Protein AF-A0A392MDD4-F1 (afdb_monomer_lite)

Structure (mmCIF, N/CA/C/O backbone):
data_AF-A0A392MDD4-F1
#
_entry.id   AF-A0A392MDD4-F1
#
loop_
_atom_site.group_PDB
_atom_site.id
_atom_site.type_symbol
_atom_site.label_atom_id
_atom_site.label_alt_id
_atom_site.label_comp_id
_atom_site.label_asym_id
_atom_site.label_entity_id
_atom_site.label_seq_id
_atom_site.pdbx_PDB_ins_code
_atom_site.Cartn_x
_atom_site.Cartn_y
_atom_site.Cartn_z
_atom_site.occupancy
_atom_site.B_iso_or_equiv
_atom_site.auth_seq_id
_atom_site.auth_comp_id
_atom_site.auth_asym_id
_atom_site.auth_atom_id
_atom_site.pdbx_PDB_model_num
ATOM 1 N N . MET A 1 1 ? 64.258 -9.233 -9.705 1.00 55.69 1 MET A N 1
ATOM 2 C CA . MET A 1 1 ? 63.321 -9.471 -10.834 1.00 55.69 1 MET A CA 1
ATOM 3 C C . MET A 1 1 ? 61.892 -8.980 -10.558 1.00 55.69 1 MET A C 1
ATOM 5 O O . MET A 1 1 ? 61.271 -8.483 -11.486 1.00 55.69 1 MET A O 1
ATOM 9 N N . ALA A 1 2 ? 61.371 -9.038 -9.322 1.00 56.56 2 ALA A N 1
ATOM 10 C CA . ALA A 1 2 ? 59.994 -8.615 -9.005 1.00 56.56 2 ALA A CA 1
ATOM 11 C C . ALA A 1 2 ? 59.744 -7.086 -9.025 1.00 56.56 2 ALA A C 1
ATOM 13 O O . ALA A 1 2 ? 58.654 -6.642 -9.370 1.00 56.56 2 ALA A O 1
ATOM 14 N N . THR A 1 3 ? 60.754 -6.264 -8.734 1.00 57.75 3 THR A N 1
ATOM 15 C CA . THR A 1 3 ? 60.613 -4.795 -8.688 1.00 57.75 3 THR A CA 1
ATOM 16 C C . THR A 1 3 ? 60.616 -4.128 -10.066 1.00 57.75 3 THR A C 1
ATOM 18 O O . THR A 1 3 ? 60.031 -3.061 -10.229 1.00 57.75 3 THR A O 1
ATOM 21 N N . LYS A 1 4 ? 61.211 -4.769 -11.083 1.00 65.44 4 LYS A N 1
ATOM 22 C CA . LYS A 1 4 ? 61.171 -4.283 -12.474 1.00 65.44 4 LYS A CA 1
ATOM 23 C C . LYS A 1 4 ? 59.774 -4.428 -13.089 1.00 65.44 4 LYS A C 1
ATOM 25 O O . LYS A 1 4 ? 59.277 -3.465 -13.656 1.00 65.44 4 LYS A O 1
ATOM 30 N N . LYS A 1 5 ? 59.103 -5.568 -12.869 1.00 68.06 5 LYS A N 1
ATOM 31 C CA . LYS A 1 5 ? 57.727 -5.802 -13.352 1.00 68.06 5 LYS A CA 1
ATOM 32 C C . LYS A 1 5 ? 56.702 -4.846 -12.736 1.00 68.06 5 LYS A C 1
ATOM 34 O O . LYS A 1 5 ? 55.799 -4.392 -13.427 1.00 68.06 5 LYS A O 1
ATOM 39 N N . LEU A 1 6 ? 56.844 -4.514 -11.450 1.00 64.94 6 LEU A N 1
ATOM 40 C CA . LEU A 1 6 ? 55.945 -3.558 -10.795 1.00 64.94 6 LEU A CA 1
ATOM 41 C C . LEU A 1 6 ? 56.151 -2.130 -11.326 1.00 64.94 6 LEU A C 1
ATOM 43 O O . LEU A 1 6 ? 55.181 -1.400 -11.509 1.00 64.94 6 LEU A O 1
ATOM 47 N N . LYS A 1 7 ? 57.400 -1.751 -11.624 1.00 76.19 7 LYS A N 1
ATOM 48 C CA . LYS A 1 7 ? 57.717 -0.448 -12.217 1.00 76.19 7 LYS A CA 1
ATOM 49 C C . LYS A 1 7 ? 57.162 -0.316 -13.643 1.00 76.19 7 LYS A C 1
ATOM 51 O O . LYS A 1 7 ? 56.557 0.705 -13.945 1.00 76.19 7 LYS A O 1
ATOM 56 N N . GLU A 1 8 ? 57.272 -1.360 -14.467 1.00 72.00 8 GLU A N 1
ATOM 57 C CA . GLU A 1 8 ? 56.657 -1.393 -15.807 1.00 72.00 8 GLU A CA 1
ATOM 58 C C . GLU A 1 8 ? 55.125 -1.316 -15.753 1.00 72.00 8 GLU A C 1
ATOM 60 O O . GLU A 1 8 ? 54.524 -0.565 -16.517 1.00 72.00 8 GLU A O 1
ATOM 65 N N . LEU A 1 9 ? 54.476 -2.019 -14.815 1.00 67.44 9 LEU A N 1
ATOM 66 C CA . LEU A 1 9 ? 53.016 -1.959 -14.656 1.00 67.44 9 LEU A CA 1
ATOM 67 C C . LEU A 1 9 ? 52.517 -0.577 -14.208 1.00 67.44 9 LEU A C 1
ATOM 69 O O . LEU A 1 9 ? 51.432 -0.150 -14.607 1.00 67.44 9 LEU A O 1
ATOM 73 N N . LEU A 1 10 ? 53.299 0.131 -13.390 1.00 68.19 10 LEU A N 1
ATOM 74 C CA . LEU A 1 10 ? 52.958 1.481 -12.939 1.00 68.19 10 LEU A CA 1
ATOM 75 C C . LEU A 1 10 ? 53.227 2.545 -14.014 1.00 68.19 10 LEU A C 1
ATOM 77 O O . LEU A 1 10 ? 52.451 3.495 -14.119 1.00 68.19 10 LEU A O 1
ATOM 81 N N . GLU A 1 11 ? 54.260 2.383 -14.847 1.00 69.50 11 GLU A N 1
ATOM 82 C CA . GLU A 1 11 ? 54.502 3.275 -15.991 1.00 69.50 11 GLU A CA 1
ATOM 83 C C . GLU A 1 11 ? 53.495 3.052 -17.132 1.00 69.50 11 GLU A C 1
ATOM 85 O O . GLU A 1 11 ? 52.979 4.032 -17.672 1.00 69.50 11 GLU A O 1
ATOM 90 N N . ALA A 1 12 ? 53.096 1.804 -17.412 1.00 59.25 12 ALA A N 1
ATOM 91 C CA . ALA A 1 12 ? 52.055 1.484 -18.397 1.00 59.25 12 ALA A CA 1
ATOM 92 C C . ALA A 1 12 ? 50.673 2.068 -18.032 1.00 59.25 12 ALA A C 1
ATOM 94 O O . ALA A 1 12 ? 49.893 2.438 -18.909 1.00 59.25 12 ALA A O 1
ATOM 95 N N . ARG A 1 13 ? 50.368 2.223 -16.734 1.00 58.59 13 ARG A N 1
ATOM 96 C CA . ARG A 1 13 ? 49.152 2.925 -16.275 1.00 58.59 13 ARG A CA 1
ATOM 97 C C . ARG A 1 13 ? 49.234 4.446 -16.410 1.00 58.59 13 ARG A C 1
ATOM 99 O O . ARG A 1 13 ? 48.195 5.089 -16.530 1.00 58.59 13 ARG A O 1
ATOM 106 N N . LYS A 1 14 ? 50.434 5.034 -16.384 1.00 56.59 14 LYS A N 1
ATOM 107 C CA . LYS A 1 14 ? 50.622 6.486 -16.533 1.00 56.59 14 LYS A CA 1
ATOM 108 C C . LYS A 1 14 ? 50.521 6.944 -17.989 1.00 56.59 14 LYS A C 1
ATOM 110 O O . LYS A 1 14 ? 50.003 8.032 -18.222 1.00 56.59 14 LYS A O 1
ATOM 115 N N . SER A 1 15 ? 50.957 6.1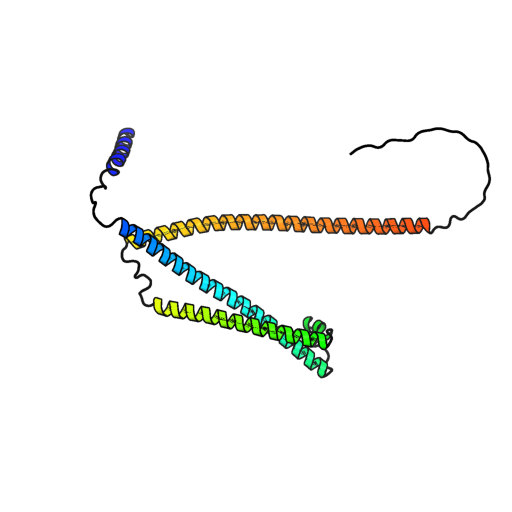29 -18.951 1.00 49.59 15 SER A N 1
ATOM 116 C CA . SER A 1 15 ? 50.802 6.423 -20.385 1.00 49.59 15 SER A CA 1
ATOM 117 C C . SER A 1 15 ? 49.379 6.168 -20.899 1.00 49.59 15 SER A C 1
ATOM 119 O O . SER A 1 15 ? 48.887 6.930 -21.724 1.00 49.59 15 SER A O 1
ATOM 121 N N . SER A 1 16 ? 48.660 5.183 -20.346 1.00 47.41 16 SER A N 1
ATOM 122 C CA . SER A 1 16 ? 47.278 4.875 -20.757 1.00 47.41 16 SER A CA 1
ATOM 123 C C . SER A 1 16 ? 46.260 5.988 -20.461 1.00 47.41 16 SER A C 1
ATOM 125 O O . SER A 1 16 ? 45.175 5.975 -21.036 1.00 47.41 16 SER A O 1
ATOM 127 N N . ASN A 1 17 ? 46.579 6.943 -19.582 1.00 41.94 17 ASN A N 1
ATOM 128 C CA . ASN A 1 17 ? 45.653 8.004 -19.175 1.00 41.94 17 ASN A CA 1
ATOM 129 C C . ASN A 1 17 ? 45.749 9.285 -20.019 1.00 41.94 17 ASN A C 1
ATOM 131 O O . ASN A 1 17 ? 45.015 10.232 -19.736 1.00 41.94 17 ASN A O 1
ATOM 135 N N . ARG A 1 18 ? 46.635 9.355 -21.025 1.00 48.84 18 ARG A N 1
ATOM 136 C CA . ARG A 1 18 ? 46.881 10.609 -21.761 1.00 48.84 18 ARG A CA 1
ATOM 137 C C . ARG A 1 18 ? 46.656 10.564 -23.278 1.00 48.84 18 ARG A C 1
ATOM 139 O O . ARG A 1 18 ? 46.764 11.612 -23.899 1.00 48.84 18 ARG A O 1
ATOM 146 N N . ASP A 1 19 ? 46.212 9.439 -23.843 1.00 37.72 19 ASP A N 1
ATOM 147 C CA . ASP A 1 19 ? 46.029 9.300 -25.303 1.00 37.72 19 ASP A CA 1
ATOM 148 C C . ASP A 1 19 ? 44.590 8.970 -25.749 1.00 37.72 19 ASP A C 1
ATOM 150 O O . ASP A 1 19 ? 44.370 8.376 -26.800 1.00 37.72 19 ASP A O 1
ATOM 154 N N . THR A 1 20 ? 43.564 9.387 -25.000 1.00 39.69 20 THR A N 1
ATOM 155 C CA . THR A 1 20 ? 42.157 9.307 -25.471 1.00 39.69 20 THR A CA 1
ATOM 156 C C . THR A 1 20 ? 41.463 10.668 -25.523 1.00 39.69 20 THR A C 1
ATOM 158 O O . THR A 1 20 ? 40.256 10.778 -25.333 1.00 39.69 20 THR A O 1
ATOM 161 N N . SER A 1 21 ? 42.233 11.725 -25.796 1.00 42.22 21 SER A N 1
ATOM 162 C CA . SER A 1 21 ? 41.734 13.097 -25.936 1.00 42.22 21 SER A CA 1
ATOM 163 C C . SER A 1 21 ? 42.138 13.723 -27.274 1.00 42.22 21 SER A C 1
ATOM 165 O O . SER A 1 21 ? 42.667 14.827 -27.303 1.00 42.22 21 SER A O 1
ATOM 167 N N . VAL A 1 22 ? 41.873 13.045 -28.395 1.00 43.03 22 VAL A N 1
ATOM 168 C CA . VAL A 1 22 ? 41.750 13.702 -29.711 1.00 43.03 22 VAL A CA 1
ATOM 169 C C . VAL A 1 22 ? 40.669 12.996 -30.531 1.00 43.03 22 VAL A C 1
ATOM 171 O O . VAL A 1 22 ? 40.951 12.188 -31.406 1.00 43.03 22 VAL A O 1
ATOM 174 N N . THR A 1 23 ? 39.403 13.308 -30.255 1.00 33.12 23 THR A N 1
ATOM 175 C CA . THR A 1 23 ? 38.378 13.436 -31.307 1.00 33.12 23 THR A CA 1
ATOM 176 C C . THR A 1 23 ? 37.300 14.391 -30.802 1.00 33.12 23 THR A C 1
ATOM 178 O O . THR A 1 23 ? 36.235 14.006 -30.326 1.00 33.12 23 THR A O 1
ATOM 181 N N . MET A 1 24 ? 37.623 15.680 -30.831 1.00 40.72 24 MET A N 1
ATOM 182 C CA . MET A 1 24 ? 36.656 16.744 -30.616 1.00 40.72 24 MET A CA 1
ATOM 183 C C . MET A 1 24 ? 36.029 17.056 -31.975 1.00 40.72 24 MET A C 1
ATOM 185 O O . MET A 1 24 ? 36.711 17.562 -32.860 1.00 40.72 24 MET A O 1
ATOM 189 N N . ASN A 1 25 ? 34.766 16.662 -32.160 1.00 37.81 25 ASN A N 1
ATOM 190 C CA . ASN A 1 25 ? 33.710 17.557 -32.640 1.00 37.81 25 ASN A CA 1
ATOM 191 C C . ASN A 1 25 ? 32.353 16.837 -32.707 1.00 37.81 25 ASN A C 1
ATOM 193 O O . ASN A 1 25 ? 32.142 15.937 -33.512 1.00 37.81 25 ASN A O 1
ATOM 197 N N . GLY A 1 26 ? 31.420 17.295 -31.862 1.00 38.25 26 GLY A N 1
ATOM 198 C CA . GLY A 1 26 ? 29.991 17.265 -32.180 1.00 38.25 26 GLY A CA 1
ATOM 199 C C . GLY A 1 26 ? 29.109 16.158 -31.594 1.00 38.25 26 GLY A C 1
ATOM 200 O O . GLY A 1 26 ? 28.142 15.809 -32.252 1.00 38.25 26 GLY A O 1
ATOM 201 N N . SER A 1 27 ? 29.356 15.582 -30.404 1.00 42.72 27 SER A N 1
ATOM 202 C CA . SER A 1 27 ? 28.348 14.654 -29.824 1.00 42.72 27 SER A CA 1
ATOM 203 C C . SER A 1 27 ? 28.336 14.461 -28.294 1.00 42.72 27 SER A C 1
ATOM 205 O O . SER A 1 27 ? 27.629 13.582 -27.799 1.00 42.72 27 SER A O 1
ATOM 207 N N . GLY A 1 28 ? 29.076 15.255 -27.511 1.00 47.34 28 GLY A N 1
ATOM 208 C CA . GLY A 1 28 ? 29.129 15.094 -26.045 1.00 47.34 28 GLY A CA 1
ATOM 209 C C . GLY A 1 28 ? 27.832 15.496 -25.330 1.00 47.34 28 GLY A C 1
ATOM 210 O O . GLY A 1 28 ? 27.291 14.728 -24.537 1.00 47.34 28 GLY A O 1
ATOM 211 N N . ALA A 1 29 ? 27.279 16.662 -25.678 1.00 50.97 29 ALA A N 1
ATOM 212 C CA . ALA A 1 29 ? 26.042 17.172 -25.079 1.00 50.97 29 ALA A CA 1
ATOM 213 C C . ALA A 1 29 ? 24.819 16.296 -25.411 1.00 50.97 29 ALA A C 1
ATOM 215 O O . ALA A 1 29 ? 23.959 16.072 -24.561 1.00 50.97 29 ALA A O 1
ATOM 216 N N . ASN A 1 30 ? 24.776 15.738 -26.627 1.00 56.22 30 ASN A N 1
ATOM 217 C CA . ASN A 1 30 ? 23.656 14.911 -27.077 1.00 56.22 30 ASN A CA 1
ATOM 218 C C . ASN A 1 30 ? 23.647 13.525 -26.409 1.00 56.22 30 ASN A C 1
ATOM 220 O O . ASN A 1 30 ? 22.583 12.992 -26.110 1.00 56.22 30 ASN A O 1
ATOM 224 N N . LYS A 1 31 ? 24.825 12.959 -26.106 1.00 61.59 31 LYS A N 1
ATOM 225 C CA . LYS A 1 31 ? 24.949 11.636 -25.475 1.00 61.59 31 LYS A CA 1
ATOM 226 C C . LYS A 1 31 ? 24.529 11.653 -23.999 1.00 61.59 31 LYS A C 1
ATOM 228 O O . LYS A 1 31 ? 23.775 10.783 -23.578 1.00 61.59 31 LYS A O 1
ATOM 233 N N . GLN A 1 32 ? 24.940 12.678 -23.247 1.00 64.88 32 GLN A N 1
ATOM 234 C CA . GLN A 1 32 ? 24.548 12.852 -21.841 1.00 64.88 32 GLN A CA 1
ATOM 235 C C . GLN A 1 32 ? 23.069 13.253 -21.687 1.00 64.88 32 GLN A C 1
ATOM 237 O O . GLN A 1 32 ? 22.397 12.833 -20.745 1.00 64.88 32 GLN A O 1
ATOM 242 N N . SER A 1 33 ? 22.546 14.063 -22.613 1.00 70.12 33 SER A N 1
ATOM 243 C CA . SER A 1 33 ? 21.120 14.414 -22.655 1.00 70.12 33 SER A CA 1
ATOM 244 C C . SER A 1 33 ? 20.243 13.182 -22.904 1.00 70.12 33 SER A C 1
ATOM 246 O O . SER A 1 33 ? 19.216 12.996 -22.245 1.00 70.12 33 SER A O 1
ATOM 248 N N . ASN A 1 34 ? 20.683 12.297 -23.802 1.00 78.31 34 ASN A N 1
ATOM 249 C CA . ASN A 1 34 ? 19.976 11.060 -24.109 1.00 78.31 34 ASN A CA 1
ATOM 250 C C . ASN A 1 34 ? 20.009 10.059 -22.941 1.00 78.31 34 ASN A C 1
ATOM 252 O O . ASN A 1 34 ? 18.979 9.489 -22.607 1.00 78.31 34 ASN A O 1
ATOM 256 N N . GLU A 1 35 ? 21.145 9.920 -22.249 1.00 83.94 35 GLU A N 1
ATOM 257 C CA . GLU A 1 35 ? 21.269 9.089 -21.039 1.00 83.94 35 GLU A CA 1
ATOM 258 C C . GLU A 1 35 ? 20.275 9.502 -19.945 1.00 83.94 35 GLU A C 1
ATOM 260 O O . GLU A 1 35 ? 19.506 8.674 -19.460 1.00 83.94 35 GLU A O 1
ATOM 265 N N . LYS A 1 36 ? 20.209 10.796 -19.613 1.00 88.38 36 LYS A N 1
ATOM 266 C CA . LYS A 1 36 ? 19.236 11.304 -18.631 1.00 88.38 36 LYS A CA 1
ATOM 267 C C . LYS A 1 36 ? 17.792 11.133 -19.097 1.00 88.38 36 LYS A C 1
ATOM 269 O O . LYS A 1 36 ? 16.896 10.983 -18.275 1.00 88.38 36 LYS A O 1
ATOM 274 N N . SER A 1 37 ? 17.546 11.199 -20.401 1.00 87.62 37 SER A N 1
ATOM 275 C CA . SER A 1 37 ? 16.205 10.999 -20.960 1.00 87.62 37 SER A CA 1
ATOM 276 C C . SER A 1 37 ? 15.775 9.536 -20.867 1.00 87.62 37 SER A C 1
ATOM 278 O O . SER A 1 37 ? 14.635 9.267 -20.505 1.00 87.62 37 SER A O 1
ATOM 280 N N . LEU A 1 38 ? 16.695 8.603 -21.118 1.00 88.56 38 LEU A N 1
ATOM 281 C CA . LEU A 1 38 ? 16.476 7.169 -20.949 1.00 88.56 38 LEU A CA 1
ATOM 282 C C . LEU A 1 38 ? 16.254 6.803 -19.476 1.00 88.56 38 LEU A C 1
ATOM 284 O O . LEU A 1 38 ? 15.367 6.015 -19.171 1.00 88.56 38 LEU A O 1
ATOM 288 N N . GLN A 1 39 ? 17.011 7.425 -18.571 1.00 91.50 39 GLN A N 1
ATOM 289 C CA . GLN A 1 39 ? 16.819 7.275 -17.132 1.00 91.50 39 GLN A CA 1
ATOM 290 C C . GLN A 1 39 ? 15.420 7.736 -16.701 1.00 91.50 39 GLN A C 1
ATOM 292 O O . GLN A 1 39 ? 14.676 6.957 -16.122 1.00 91.50 39 GLN A O 1
ATOM 297 N N . ARG A 1 40 ? 15.024 8.968 -17.054 1.00 91.75 40 ARG A N 1
ATOM 298 C CA . ARG A 1 40 ? 13.689 9.500 -16.722 1.00 91.75 40 ARG A CA 1
ATOM 299 C C . ARG A 1 40 ? 12.557 8.671 -17.314 1.00 91.75 40 ARG A C 1
ATOM 301 O O . ARG A 1 40 ? 11.510 8.551 -16.693 1.00 91.75 40 ARG A O 1
ATOM 308 N N . TRP A 1 41 ? 12.751 8.148 -18.524 1.00 90.44 41 TRP A N 1
ATOM 309 C CA . TRP A 1 41 ? 11.789 7.250 -19.151 1.00 90.44 41 TRP A CA 1
ATOM 310 C C . TRP A 1 41 ? 11.601 5.978 -18.316 1.00 90.44 41 TRP A C 1
ATOM 312 O O . TRP A 1 41 ? 10.466 5.632 -18.007 1.00 90.44 41 TRP A O 1
ATOM 322 N N . LEU A 1 42 ? 12.697 5.339 -17.898 1.00 90.69 42 LEU A N 1
ATOM 323 C CA . LEU A 1 42 ? 12.637 4.153 -17.047 1.00 90.69 42 LEU A CA 1
ATOM 324 C C . LEU A 1 42 ? 12.012 4.465 -15.681 1.00 90.69 42 LEU A C 1
ATOM 326 O O . LEU A 1 42 ? 11.158 3.714 -15.224 1.00 90.69 42 LEU A O 1
ATOM 330 N N . ASP A 1 43 ? 12.420 5.564 -15.044 1.00 93.00 43 ASP A N 1
ATOM 331 C CA . ASP A 1 43 ? 11.888 5.976 -13.741 1.00 93.00 43 ASP A CA 1
ATOM 332 C C . ASP A 1 43 ? 10.370 6.202 -13.817 1.00 93.00 43 ASP A C 1
ATOM 334 O O . ASP A 1 43 ? 9.633 5.741 -12.950 1.00 93.00 43 ASP A O 1
ATOM 338 N N . HIS A 1 44 ? 9.892 6.857 -14.881 1.00 91.19 44 HIS A N 1
ATOM 339 C CA . HIS A 1 44 ? 8.464 7.062 -15.112 1.00 91.19 44 HIS A CA 1
ATOM 340 C C . HIS A 1 44 ? 7.717 5.745 -15.341 1.00 91.19 44 HIS A C 1
ATOM 342 O O . HIS A 1 44 ? 6.623 5.567 -14.812 1.00 91.19 44 HIS A O 1
ATOM 348 N N . GLU A 1 45 ? 8.295 4.818 -16.106 1.00 87.88 45 GLU A N 1
ATOM 349 C CA . GLU A 1 45 ? 7.676 3.512 -16.336 1.00 87.88 45 GLU A CA 1
ATOM 350 C C . GLU A 1 45 ? 7.539 2.724 -15.030 1.00 87.88 45 GLU A C 1
ATOM 352 O O . GLU A 1 45 ? 6.464 2.219 -14.708 1.00 87.88 45 GLU A O 1
ATOM 357 N N . LEU A 1 46 ? 8.610 2.683 -14.234 1.00 90.88 46 LEU A N 1
ATOM 358 C CA . LEU A 1 46 ? 8.591 2.055 -12.917 1.00 90.88 46 LEU A CA 1
ATOM 359 C C . LEU A 1 46 ? 7.571 2.728 -11.994 1.00 90.88 46 LEU A C 1
ATOM 361 O O . LEU A 1 46 ? 6.847 2.038 -11.282 1.00 90.88 46 LEU A O 1
ATOM 365 N N . GLU A 1 47 ? 7.473 4.057 -12.021 1.00 92.88 47 GLU A N 1
ATOM 366 C CA . GLU A 1 47 ? 6.480 4.803 -11.247 1.00 92.88 47 GLU A CA 1
ATOM 367 C C . GLU A 1 47 ? 5.046 4.414 -11.637 1.00 92.88 47 GLU A C 1
ATOM 369 O O . GLU A 1 47 ? 4.208 4.207 -10.758 1.00 92.88 47 GLU A O 1
ATOM 374 N N . VAL A 1 48 ? 4.754 4.280 -12.934 1.00 90.56 48 VAL A N 1
ATOM 375 C CA . VAL A 1 48 ? 3.438 3.839 -13.421 1.00 90.56 48 VAL A CA 1
ATOM 376 C C . VAL A 1 48 ? 3.139 2.414 -12.954 1.00 90.56 48 VAL A C 1
ATOM 378 O O . VAL A 1 48 ? 2.070 2.185 -12.388 1.00 90.56 48 VAL A O 1
ATOM 381 N N . MET A 1 49 ? 4.084 1.482 -13.109 1.00 90.38 49 MET A N 1
ATOM 382 C CA . MET A 1 49 ? 3.922 0.095 -12.653 1.00 90.38 49 MET A CA 1
ATOM 383 C C . MET A 1 49 ? 3.671 0.005 -11.141 1.00 90.38 49 MET A C 1
ATOM 385 O O . MET A 1 49 ? 2.802 -0.744 -10.690 1.00 90.38 49 MET A O 1
ATOM 389 N N . VAL A 1 50 ? 4.417 0.776 -10.343 1.00 93.94 50 VAL A N 1
ATOM 390 C CA . VAL A 1 50 ? 4.255 0.810 -8.884 1.00 93.94 50 VAL A CA 1
ATOM 391 C C . VAL A 1 50 ? 2.887 1.371 -8.506 1.00 93.94 50 VAL A C 1
ATOM 393 O O . VAL A 1 50 ? 2.196 0.749 -7.702 1.00 93.94 50 VAL A O 1
ATOM 396 N N . LYS A 1 51 ? 2.458 2.487 -9.111 1.00 94.56 51 LYS A N 1
ATOM 397 C CA . LYS A 1 51 ? 1.129 3.071 -8.859 1.00 94.56 51 LYS A CA 1
ATOM 398 C C . LYS A 1 51 ? 0.010 2.109 -9.221 1.00 94.56 51 LYS A C 1
ATOM 400 O O . LYS A 1 51 ? -0.950 1.971 -8.475 1.00 94.56 51 LYS A O 1
ATOM 405 N N . GLU A 1 52 ? 0.130 1.416 -10.345 1.00 94.75 52 GLU A N 1
ATOM 406 C CA . GLU A 1 52 ? -0.864 0.434 -10.757 1.00 94.75 52 GLU A CA 1
ATOM 407 C C . GLU A 1 52 ? -0.953 -0.725 -9.749 1.00 94.75 52 GLU A C 1
ATOM 409 O O . GLU A 1 52 ? -2.046 -1.134 -9.354 1.00 94.75 52 GLU A O 1
ATOM 414 N N . HIS A 1 53 ? 0.188 -1.231 -9.271 1.00 95.88 53 HIS A N 1
ATOM 415 C CA . HIS A 1 53 ? 0.219 -2.246 -8.217 1.00 95.88 53 HIS A CA 1
ATOM 416 C C . HIS A 1 53 ? -0.368 -1.732 -6.890 1.00 95.88 53 HIS A C 1
ATOM 418 O O . HIS A 1 53 ? -1.111 -2.455 -6.227 1.00 95.88 53 HIS A O 1
ATOM 424 N N . GLU A 1 54 ? -0.077 -0.490 -6.507 1.00 96.88 54 GLU A N 1
ATOM 425 C CA . GLU A 1 54 ? -0.645 0.157 -5.320 1.00 96.88 54 GLU A CA 1
ATOM 426 C C . GLU A 1 54 ? -2.171 0.284 -5.422 1.00 96.88 54 GLU A C 1
ATOM 428 O O . GLU A 1 54 ? -2.885 -0.099 -4.495 1.00 96.88 54 GLU A O 1
ATOM 433 N N . VAL A 1 55 ? -2.692 0.718 -6.575 1.00 97.94 55 VAL A N 1
ATOM 434 C CA . VAL A 1 55 ? -4.140 0.800 -6.818 1.00 97.94 55 VAL A CA 1
ATOM 435 C C . VAL A 1 55 ? -4.787 -0.585 -6.764 1.00 97.94 55 VAL A C 1
ATOM 437 O O . VAL A 1 55 ? -5.855 -0.721 -6.173 1.00 97.94 55 VAL A O 1
ATOM 440 N N . ARG A 1 56 ? -4.155 -1.635 -7.311 1.00 97.31 56 ARG A N 1
ATOM 441 C CA . ARG A 1 56 ? -4.659 -3.019 -7.176 1.00 97.31 56 ARG A CA 1
ATOM 442 C C . ARG A 1 56 ? -4.717 -3.462 -5.717 1.00 97.31 56 ARG A C 1
ATOM 444 O O . ARG A 1 56 ? -5.699 -4.073 -5.297 1.00 97.31 56 ARG A O 1
ATOM 451 N N . PHE A 1 57 ? -3.673 -3.158 -4.953 1.00 97.94 57 PHE A N 1
ATOM 452 C CA . PHE A 1 57 ? -3.604 -3.497 -3.538 1.00 97.94 57 PHE A CA 1
ATOM 453 C C . PHE A 1 57 ? -4.707 -2.792 -2.731 1.00 97.94 57 PHE A C 1
ATOM 455 O O . PHE A 1 57 ? -5.431 -3.442 -1.973 1.00 97.94 57 PHE A O 1
ATOM 462 N N . GLU A 1 58 ? -4.891 -1.485 -2.926 1.00 97.81 58 GLU A N 1
ATOM 463 C CA . GLU A 1 58 ? -5.949 -0.732 -2.245 1.00 97.81 58 GLU A CA 1
ATOM 464 C C . GLU A 1 58 ? -7.352 -1.126 -2.729 1.00 97.81 58 GLU A C 1
ATOM 466 O O . GLU A 1 58 ? -8.274 -1.197 -1.916 1.00 97.81 58 GLU A O 1
ATOM 471 N N . TYR A 1 59 ? -7.522 -1.478 -4.008 1.00 98.31 59 TYR A N 1
ATOM 472 C CA . TYR A 1 59 ? -8.776 -2.024 -4.531 1.00 98.31 59 TYR A CA 1
ATOM 473 C C . TYR A 1 59 ? -9.187 -3.300 -3.787 1.00 98.31 59 TYR A C 1
ATOM 475 O O . TYR A 1 59 ? -10.331 -3.417 -3.345 1.00 98.31 59 TYR A O 1
ATOM 483 N N . GLU A 1 60 ? -8.260 -4.241 -3.598 1.00 98.06 60 GLU A N 1
ATOM 484 C CA . GLU A 1 60 ? -8.527 -5.500 -2.895 1.00 98.06 60 GLU A CA 1
ATOM 485 C C . GLU A 1 60 ? -8.913 -5.253 -1.430 1.00 98.06 60 GLU A C 1
ATOM 487 O O . GLU A 1 60 ? -9.926 -5.754 -0.935 1.00 98.06 60 GLU A O 1
ATOM 492 N N . LYS A 1 61 ? -8.165 -4.391 -0.741 1.00 98.06 61 LYS A N 1
ATOM 493 C CA . LYS A 1 61 ? -8.471 -3.983 0.635 1.00 98.06 61 LYS A CA 1
ATOM 494 C C . LYS A 1 61 ? -9.837 -3.300 0.742 1.00 98.06 61 LYS A C 1
ATOM 496 O O . LYS A 1 61 ? -10.622 -3.617 1.639 1.00 98.06 61 LYS A O 1
ATOM 501 N N . GLN A 1 62 ? -10.164 -2.403 -0.185 1.00 98.31 62 GLN A N 1
ATOM 502 C CA . GLN A 1 62 ? -11.464 -1.738 -0.228 1.00 98.31 62 GLN A CA 1
ATOM 503 C C . GLN A 1 62 ? -12.602 -2.722 -0.537 1.00 98.31 62 GLN A C 1
ATOM 505 O O . GLN A 1 62 ? -13.700 -2.594 0.012 1.00 98.31 62 GLN A O 1
ATOM 510 N N . SER A 1 63 ? -12.342 -3.730 -1.371 1.00 98.12 63 SER A N 1
ATOM 511 C CA . SER A 1 63 ? -13.284 -4.807 -1.684 1.00 98.12 63 SER A CA 1
ATOM 512 C C . SER A 1 63 ? -13.630 -5.609 -0.426 1.00 98.12 63 SER A C 1
ATOM 514 O O . SER A 1 63 ? -14.809 -5.826 -0.133 1.00 98.12 63 SER A O 1
ATOM 516 N N . GLN A 1 64 ? -12.628 -5.938 0.395 1.00 98.12 64 GLN A N 1
ATOM 517 C CA . GLN A 1 64 ? -12.825 -6.604 1.687 1.00 98.12 64 GLN A CA 1
ATOM 518 C C . GLN A 1 64 ? -13.634 -5.744 2.665 1.00 98.12 64 GLN A C 1
ATOM 520 O O . GLN A 1 64 ? -14.569 -6.238 3.298 1.00 98.12 64 GLN A O 1
ATOM 525 N N . VAL A 1 65 ? -13.345 -4.439 2.747 1.00 97.56 65 VAL A N 1
ATOM 526 C CA . VAL A 1 65 ? -14.144 -3.499 3.553 1.00 97.56 65 VAL A CA 1
ATOM 527 C C . VAL A 1 65 ? -15.599 -3.484 3.079 1.00 97.56 65 VAL A C 1
ATOM 529 O O . VAL A 1 65 ? -16.515 -3.570 3.897 1.00 97.56 65 VAL A O 1
ATOM 532 N N . ARG A 1 66 ? -15.842 -3.423 1.763 1.00 97.94 66 ARG A N 1
ATOM 533 C CA . ARG A 1 66 ? -17.200 -3.469 1.200 1.00 97.94 66 ARG A CA 1
ATOM 534 C C . ARG A 1 66 ? -17.930 -4.763 1.553 1.00 97.94 66 ARG A C 1
ATOM 536 O O . ARG A 1 66 ? -19.111 -4.699 1.890 1.00 97.94 66 ARG A O 1
ATOM 543 N N . ALA A 1 67 ? -17.250 -5.907 1.485 1.00 98.12 67 ALA A N 1
ATOM 544 C CA . ALA A 1 67 ? -17.821 -7.201 1.848 1.00 98.12 67 ALA A CA 1
ATOM 545 C C . ALA A 1 67 ? -18.246 -7.229 3.325 1.00 98.12 67 ALA A C 1
ATOM 547 O O . ALA A 1 67 ? -19.398 -7.541 3.619 1.00 98.12 67 ALA A O 1
ATOM 548 N N . ALA A 1 68 ? -17.377 -6.783 4.238 1.00 97.25 68 ALA A N 1
ATOM 549 C CA . ALA A 1 68 ? -17.694 -6.708 5.664 1.00 97.25 68 ALA A CA 1
ATOM 550 C C . ALA A 1 68 ? -18.884 -5.772 5.962 1.00 97.25 68 ALA A C 1
ATOM 552 O O . ALA A 1 68 ? -19.758 -6.104 6.764 1.00 97.25 68 ALA A O 1
ATOM 553 N N . LEU A 1 69 ? -18.961 -4.620 5.281 1.00 97.25 69 LEU A N 1
ATOM 554 C CA . LEU A 1 69 ? -20.100 -3.699 5.396 1.00 97.25 69 LEU A CA 1
ATOM 555 C C . LEU A 1 69 ? -21.407 -4.340 4.905 1.00 97.25 69 LEU A C 1
ATOM 557 O O . LEU A 1 69 ? -22.452 -4.172 5.536 1.00 97.25 69 LEU A O 1
ATOM 561 N N . ALA A 1 70 ? -21.358 -5.076 3.791 1.00 97.44 70 ALA A N 1
ATOM 562 C CA . ALA A 1 70 ? -22.517 -5.769 3.235 1.00 97.44 70 ALA A CA 1
ATOM 563 C C . ALA A 1 70 ? -23.005 -6.904 4.150 1.00 97.44 70 ALA A C 1
ATOM 565 O O . ALA A 1 70 ? -24.212 -7.062 4.334 1.00 97.44 70 ALA A O 1
ATOM 566 N N . GLU A 1 71 ? -22.086 -7.654 4.763 1.00 95.56 71 GLU A N 1
ATOM 567 C CA . GLU A 1 71 ? -22.405 -8.698 5.741 1.00 95.56 71 GLU A CA 1
ATOM 568 C C . GLU A 1 71 ? -23.082 -8.127 6.992 1.00 95.56 71 GLU A C 1
ATOM 570 O O . GLU A 1 71 ? -24.109 -8.652 7.433 1.00 95.56 71 GLU A O 1
ATOM 575 N N . GLU A 1 72 ? -22.557 -7.026 7.546 1.00 94.25 72 GLU A N 1
ATOM 576 C CA . GLU A 1 72 ? -23.179 -6.361 8.695 1.00 94.25 72 GLU A CA 1
ATOM 577 C C . GLU A 1 72 ? -24.579 -5.840 8.340 1.00 94.25 72 GLU A C 1
ATOM 579 O O . GLU A 1 72 ? -25.534 -6.056 9.091 1.00 94.25 72 GLU A O 1
ATOM 584 N N . LEU A 1 73 ? -24.724 -5.201 7.175 1.00 95.38 73 LEU A N 1
ATOM 585 C CA . LEU A 1 73 ? -26.003 -4.672 6.706 1.00 95.38 73 LEU A CA 1
ATOM 586 C C . LEU A 1 73 ? -27.042 -5.785 6.507 1.00 95.38 73 LEU A C 1
ATOM 588 O O . LEU A 1 73 ? -28.185 -5.644 6.946 1.00 95.38 73 LEU A O 1
ATOM 592 N N . ALA A 1 74 ? -26.653 -6.903 5.886 1.00 94.88 74 ALA A N 1
ATOM 593 C CA . ALA A 1 74 ? -27.524 -8.060 5.688 1.00 94.88 74 ALA A CA 1
ATOM 594 C C . ALA A 1 74 ? -27.966 -8.671 7.026 1.00 94.88 74 ALA A C 1
ATOM 596 O O . ALA A 1 74 ? -29.147 -8.967 7.215 1.00 94.88 74 ALA A O 1
ATOM 597 N N . MET A 1 75 ? -27.043 -8.793 7.982 1.00 92.62 75 MET A N 1
ATOM 598 C CA . MET A 1 75 ? -27.343 -9.280 9.327 1.00 92.62 75 MET A CA 1
ATOM 599 C C . MET A 1 75 ? -28.329 -8.362 10.059 1.00 92.62 75 MET A C 1
ATOM 601 O O . MET A 1 75 ? -29.305 -8.850 10.628 1.00 92.62 75 MET A O 1
ATOM 605 N N . LEU A 1 76 ? -28.141 -7.040 10.005 1.00 92.75 76 LEU A N 1
ATOM 606 C CA . LEU A 1 76 ? -29.061 -6.091 10.638 1.00 92.75 76 LEU A CA 1
ATOM 607 C C . LEU A 1 76 ? -30.449 -6.088 9.991 1.00 92.75 76 LEU A C 1
ATOM 609 O O . LEU A 1 76 ? -31.442 -6.004 10.715 1.00 92.75 76 LEU A O 1
ATOM 613 N N . ARG A 1 77 ? -30.536 -6.220 8.661 1.00 92.38 77 ARG A N 1
ATOM 614 C CA . ARG A 1 77 ? -31.819 -6.365 7.953 1.00 92.38 77 ARG A CA 1
ATOM 615 C C . ARG A 1 77 ? -32.538 -7.651 8.360 1.00 92.38 77 ARG A C 1
ATOM 617 O O . ARG A 1 77 ? -33.709 -7.590 8.722 1.00 92.38 77 ARG A O 1
ATOM 624 N N . GLN A 1 78 ? -31.822 -8.773 8.433 1.00 90.88 78 GLN A N 1
ATOM 625 C CA . GLN A 1 78 ? -32.384 -10.042 8.901 1.00 90.88 78 GLN A CA 1
ATOM 626 C C . GLN A 1 78 ? -32.870 -9.958 10.356 1.00 90.88 78 GLN A C 1
ATOM 628 O O . GLN A 1 78 ? -33.966 -10.409 10.672 1.00 90.88 78 GLN A O 1
ATOM 633 N N . VAL A 1 79 ? -32.089 -9.349 11.254 1.00 89.75 79 VAL A N 1
ATOM 634 C CA . VAL A 1 79 ? -32.509 -9.102 12.646 1.00 89.75 79 VAL A CA 1
ATOM 635 C C . VAL A 1 79 ? -33.774 -8.247 12.691 1.00 89.75 79 VAL A C 1
ATOM 637 O O . VAL A 1 79 ? -34.654 -8.490 13.515 1.00 89.75 79 V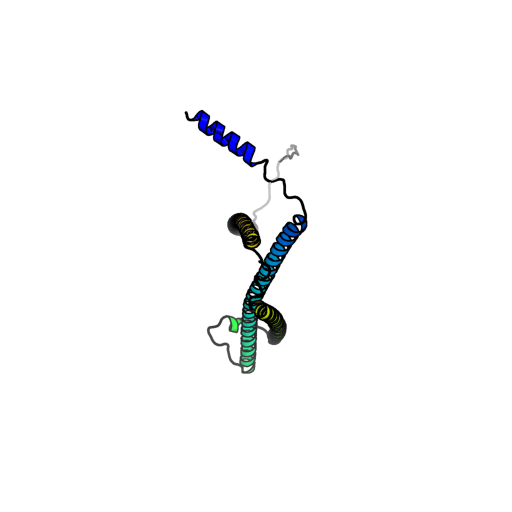AL A O 1
ATOM 640 N N . ASN A 1 80 ? -33.882 -7.253 11.809 1.00 89.44 80 ASN A N 1
ATOM 641 C CA . ASN A 1 80 ? -35.052 -6.392 11.742 1.00 89.44 80 ASN A CA 1
ATOM 642 C C . ASN A 1 80 ? -36.314 -7.145 11.299 1.00 89.44 80 ASN A C 1
ATOM 644 O O . ASN A 1 80 ? -37.363 -6.973 11.913 1.00 89.44 80 ASN A O 1
ATOM 648 N N . GLU A 1 81 ? -36.199 -8.018 10.298 1.00 88.81 81 GLU A N 1
ATOM 649 C CA . GLU A 1 81 ? -37.289 -8.892 9.849 1.00 88.81 81 GLU A CA 1
ATOM 650 C C . GLU A 1 81 ? -37.704 -9.899 10.927 1.00 88.81 81 GLU A C 1
ATOM 652 O O . GLU A 1 81 ? -38.891 -10.069 11.198 1.00 88.81 81 GLU A O 1
ATOM 657 N N . LEU A 1 82 ? -36.740 -10.541 11.593 1.00 88.19 82 LEU A N 1
ATOM 658 C CA . LEU A 1 82 ? -37.022 -11.477 12.682 1.00 88.19 82 LEU A CA 1
ATOM 659 C C . LEU A 1 82 ? -37.729 -10.781 13.852 1.00 88.19 82 LEU A C 1
ATOM 661 O O . LEU A 1 82 ? -38.709 -11.310 14.369 1.00 88.19 82 LEU A O 1
ATOM 665 N N . ALA A 1 83 ? -37.281 -9.580 14.229 1.00 85.00 83 ALA A N 1
ATOM 666 C CA . ALA A 1 83 ? -37.928 -8.785 15.269 1.00 85.00 83 ALA A CA 1
ATOM 667 C C . ALA A 1 83 ? -39.356 -8.366 14.876 1.00 85.00 83 ALA A C 1
ATOM 669 O O . ALA A 1 83 ? -40.248 -8.415 15.720 1.00 85.00 83 ALA A O 1
ATOM 670 N N . ALA A 1 84 ? -39.587 -7.999 13.610 1.00 84.31 84 ALA A N 1
ATOM 671 C CA . ALA A 1 84 ? -40.920 -7.672 13.101 1.00 84.31 84 ALA A CA 1
ATOM 672 C C . ALA A 1 84 ? -41.866 -8.887 13.110 1.00 84.31 84 ALA A C 1
ATOM 674 O O . ALA A 1 84 ? -43.047 -8.744 13.410 1.00 84.31 84 ALA A O 1
ATOM 675 N N . ASN A 1 85 ? -41.334 -10.085 12.853 1.00 85.88 85 ASN A N 1
ATOM 676 C CA . ASN A 1 85 ? -42.076 -11.349 12.882 1.00 85.88 85 ASN A CA 1
ATOM 677 C C . ASN A 1 85 ? -42.179 -11.978 14.288 1.00 85.88 85 ASN A C 1
ATOM 679 O O . ASN A 1 85 ? -42.712 -13.077 14.430 1.00 85.88 85 ASN A O 1
ATOM 683 N N . GLY A 1 86 ? -41.649 -11.322 15.329 1.00 79.31 86 GLY A N 1
ATOM 684 C CA . GLY A 1 86 ? -41.653 -11.832 16.706 1.00 79.31 86 GLY A CA 1
ATOM 685 C C . GLY A 1 86 ? -40.761 -13.061 16.939 1.00 79.31 86 GLY A C 1
ATOM 686 O O . GLY A 1 86 ? -40.930 -13.767 17.932 1.00 79.31 86 GLY A O 1
ATOM 687 N N . LEU A 1 87 ? -39.819 -13.339 16.034 1.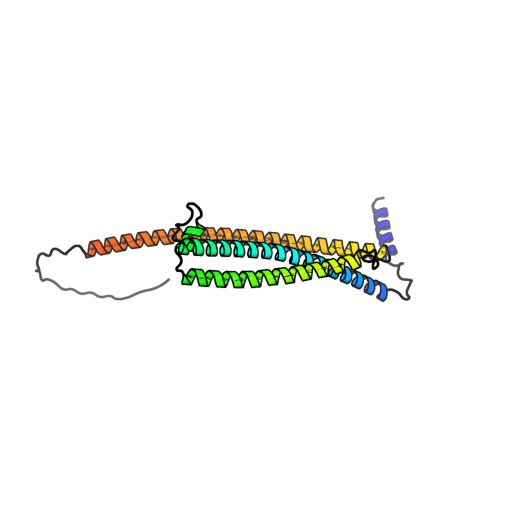00 79.75 87 LEU A N 1
ATOM 688 C CA . LEU A 1 87 ? -38.925 -14.493 16.094 1.00 79.75 87 LEU A CA 1
ATOM 689 C C . LEU A 1 87 ? -37.667 -14.179 16.913 1.00 79.75 87 LEU A C 1
ATOM 691 O O . LEU A 1 87 ? -37.087 -13.094 16.828 1.00 79.75 87 LEU A O 1
ATOM 695 N N . SER A 1 88 ? -37.225 -15.154 17.708 1.00 70.56 88 SER A N 1
ATOM 696 C CA . SER A 1 88 ? -36.021 -15.033 18.530 1.00 70.56 88 SER A CA 1
ATOM 697 C C . SER A 1 88 ? -34.738 -15.237 17.702 1.00 70.56 88 SER A C 1
ATOM 699 O O . SER A 1 88 ? -34.768 -15.891 16.655 1.00 70.56 88 SER A O 1
ATOM 701 N N . PRO A 1 89 ? -33.591 -14.674 18.137 1.00 67.81 89 PRO A N 1
ATOM 702 C CA . PRO A 1 89 ? -32.337 -14.803 17.406 1.00 67.81 89 PRO A CA 1
ATOM 703 C C . PRO A 1 89 ? -31.915 -16.270 17.223 1.00 67.81 89 PRO A C 1
ATOM 705 O O . PRO A 1 89 ? -32.004 -17.050 18.177 1.00 67.81 89 PRO A O 1
ATOM 708 N N . PRO A 1 90 ? -31.354 -16.649 16.057 1.00 68.94 90 PRO A N 1
ATOM 709 C CA . PRO A 1 90 ? -30.750 -17.964 15.882 1.00 68.94 90 PRO A CA 1
ATOM 710 C C . PRO A 1 90 ? -29.612 -18.171 16.897 1.00 68.94 90 PRO A C 1
ATOM 712 O O . PRO A 1 90 ? -28.684 -17.365 17.013 1.00 68.94 90 PRO A O 1
ATOM 715 N N . LYS A 1 91 ? -29.701 -19.261 17.667 1.00 63.81 91 LYS A N 1
ATOM 716 C CA . LYS A 1 91 ? -28.778 -19.592 18.763 1.00 63.81 91 LYS A CA 1
ATOM 717 C C . LYS A 1 91 ? -27.391 -19.923 18.185 1.00 63.81 91 LYS A C 1
ATOM 719 O O . LYS A 1 91 ? -27.275 -20.841 17.382 1.00 63.81 91 LYS A O 1
ATOM 724 N N . GLY A 1 92 ? -26.346 -19.189 18.585 1.00 65.19 92 GLY A N 1
ATOM 725 C CA . GLY A 1 92 ? -24.944 -19.531 18.272 1.00 65.19 92 GLY A CA 1
ATOM 726 C C . GLY A 1 92 ? -24.115 -18.491 17.506 1.00 65.19 92 GLY A C 1
ATOM 727 O O . GLY A 1 92 ? -22.919 -18.702 17.336 1.00 65.19 92 GLY A O 1
ATOM 728 N N . LYS A 1 93 ? -24.686 -17.354 17.075 1.00 65.44 93 LYS A N 1
ATOM 729 C CA . LYS A 1 93 ? -23.915 -16.260 16.448 1.00 65.44 93 LYS A CA 1
ATOM 730 C C . LYS A 1 93 ? -23.918 -15.003 17.322 1.00 65.44 93 LYS A C 1
ATOM 732 O O . LYS A 1 93 ? -24.921 -14.294 17.394 1.00 65.44 93 LYS A O 1
ATOM 737 N N . ASN A 1 94 ? -22.771 -14.693 17.934 1.00 68.69 94 ASN A N 1
ATOM 738 C CA . ASN A 1 94 ? -22.594 -13.570 18.872 1.00 68.69 94 ASN A CA 1
ATOM 739 C C . ASN A 1 94 ? -23.018 -12.200 18.296 1.00 68.69 94 ASN A C 1
ATOM 741 O O . ASN A 1 94 ? -23.445 -11.326 19.049 1.00 68.69 94 ASN A O 1
ATOM 745 N N . GLY A 1 95 ? -22.946 -12.017 16.971 1.00 73.19 95 GLY A N 1
ATOM 746 C CA . GLY A 1 95 ? -23.368 -10.783 16.295 1.00 73.19 95 GLY A CA 1
ATOM 747 C C . GLY A 1 95 ? -24.877 -10.515 16.361 1.00 73.19 95 GLY A C 1
ATOM 748 O O . GLY A 1 95 ? -25.283 -9.374 16.576 1.00 73.19 95 GLY A O 1
ATOM 749 N N . PHE A 1 96 ? -25.709 -11.560 16.276 1.00 79.81 96 PHE A N 1
ATOM 750 C CA . PHE A 1 96 ? -27.168 -11.416 16.299 1.00 79.81 96 PHE A CA 1
ATOM 751 C C . PHE A 1 96 ? -27.657 -10.943 17.668 1.00 79.81 96 PHE A C 1
ATOM 753 O O . PHE A 1 96 ? -28.430 -9.996 17.742 1.00 79.81 96 PHE A O 1
ATOM 760 N N . ALA A 1 97 ? -27.160 -11.527 18.762 1.00 79.75 97 ALA A N 1
ATOM 761 C CA . ALA A 1 97 ? -27.569 -11.138 20.116 1.00 79.75 97 ALA A CA 1
ATOM 762 C C . ALA A 1 97 ? -27.343 -9.637 20.388 1.00 79.75 97 ALA A C 1
ATOM 764 O O . ALA A 1 97 ? -28.219 -8.962 20.930 1.00 79.75 97 ALA A O 1
ATOM 765 N N . ARG A 1 98 ? -26.201 -9.094 19.941 1.00 82.19 98 ARG A N 1
ATOM 766 C CA . ARG A 1 98 ? -25.903 -7.658 20.043 1.00 82.19 98 ARG A CA 1
ATOM 767 C C . ARG A 1 98 ? -26.874 -6.821 19.207 1.00 82.19 98 ARG A C 1
ATOM 769 O O . ARG A 1 98 ? -27.448 -5.872 19.731 1.00 82.19 98 ARG A O 1
ATOM 776 N N . ALA A 1 99 ? -27.105 -7.188 17.949 1.00 83.12 99 ALA A N 1
ATOM 777 C CA . ALA A 1 99 ? -28.026 -6.475 17.062 1.00 83.12 99 ALA A CA 1
ATOM 778 C C . ALA A 1 99 ? -29.494 -6.491 17.544 1.00 83.12 99 ALA A C 1
ATOM 780 O O . ALA A 1 99 ? -30.209 -5.497 17.395 1.00 83.12 99 ALA A O 1
ATOM 781 N N . PHE A 1 100 ? -29.943 -7.591 18.157 1.00 82.50 100 PHE A N 1
ATOM 782 C CA . PHE A 1 100 ? -31.282 -7.709 18.747 1.00 82.50 100 PHE A CA 1
ATOM 783 C C . PHE A 1 100 ? -31.460 -6.844 20.002 1.00 82.50 100 PHE A C 1
ATOM 785 O O . PHE A 1 100 ? -32.560 -6.356 20.237 1.00 82.50 100 PHE A O 1
ATOM 792 N N . SER A 1 101 ? -30.392 -6.613 20.776 1.00 85.44 101 SER A N 1
ATOM 793 C CA . SER A 1 101 ? -30.428 -5.731 21.956 1.00 85.44 101 SER A CA 1
ATOM 794 C C . SER A 1 101 ? -30.532 -4.236 21.621 1.00 85.44 101 SER A C 1
ATOM 796 O O . SER A 1 101 ? -30.866 -3.431 22.488 1.00 85.44 101 SER A O 1
ATOM 798 N N . MET A 1 102 ? -30.264 -3.847 20.369 1.00 89.19 102 MET A N 1
ATOM 799 C CA . MET A 1 102 ? -30.408 -2.461 19.922 1.00 89.19 102 MET A CA 1
ATOM 800 C C . MET A 1 102 ? -31.886 -2.083 19.785 1.00 89.19 102 MET A C 1
ATOM 802 O O . MET A 1 102 ? -32.692 -2.862 19.266 1.00 89.19 102 MET A O 1
ATOM 806 N N . SER A 1 103 ? -32.227 -0.851 20.173 1.00 90.88 103 SER A N 1
ATOM 807 C CA . SER A 1 103 ? -33.552 -0.284 19.905 1.00 90.88 103 SER A CA 1
ATOM 808 C C . SER A 1 103 ? -33.806 -0.171 18.397 1.00 90.88 103 SER A C 1
ATOM 810 O O . SER A 1 103 ? -32.866 -0.050 17.606 1.00 90.88 103 SER A O 1
ATOM 812 N N . LEU A 1 104 ? -35.080 -0.173 17.988 1.00 90.06 104 LEU A N 1
ATOM 813 C CA . LEU A 1 104 ? -35.460 -0.061 16.575 1.00 90.06 104 LEU A CA 1
ATOM 814 C C . LEU A 1 104 ? -34.833 1.178 15.915 1.00 90.06 104 LEU A C 1
ATOM 816 O O . LEU A 1 104 ? -34.231 1.064 14.854 1.00 90.06 104 LEU A O 1
ATOM 820 N N . ASN A 1 105 ? -34.894 2.339 16.574 1.00 93.06 105 ASN A N 1
ATOM 821 C CA . ASN A 1 105 ? -34.311 3.573 16.046 1.00 93.06 105 ASN A CA 1
ATOM 822 C C . ASN A 1 105 ? -32.781 3.481 15.892 1.00 93.06 105 ASN A C 1
ATOM 824 O O . ASN A 1 105 ? -32.238 3.887 14.868 1.00 93.06 105 ASN A O 1
ATOM 828 N N . ALA A 1 106 ? -32.081 2.891 16.869 1.00 94.31 106 ALA A N 1
ATOM 829 C CA . ALA A 1 106 ? -30.634 2.688 16.785 1.00 94.31 106 ALA A CA 1
ATOM 830 C C . ALA A 1 106 ? -30.255 1.731 15.643 1.00 94.31 106 ALA A C 1
ATOM 832 O O . ALA A 1 106 ? -29.267 1.955 14.944 1.00 94.31 106 ALA A O 1
ATOM 833 N N . ARG A 1 107 ? -31.062 0.686 15.420 1.00 93.56 107 ARG A N 1
ATOM 834 C CA . ARG A 1 107 ? -30.877 -0.256 14.312 1.00 93.56 107 ARG A CA 1
ATOM 835 C C . ARG A 1 107 ? -31.096 0.421 12.959 1.00 93.56 107 ARG A C 1
ATOM 837 O O . ARG A 1 107 ? -30.256 0.274 12.078 1.00 93.56 107 ARG A O 1
ATOM 844 N N . MET A 1 108 ? -32.166 1.204 12.815 1.00 94.19 108 MET A N 1
ATOM 845 C CA . MET A 1 108 ? -32.460 1.950 11.585 1.00 94.19 108 MET A CA 1
ATOM 846 C C . MET A 1 108 ? -31.373 2.984 11.267 1.00 94.19 108 MET A C 1
ATOM 848 O O . MET A 1 108 ? -30.918 3.059 10.128 1.00 94.19 108 MET A O 1
ATOM 852 N N . ALA A 1 109 ? -30.885 3.720 12.271 1.00 96.00 109 ALA A N 1
ATOM 853 C CA . ALA A 1 109 ? -29.772 4.653 12.096 1.00 96.00 109 ALA A CA 1
ATOM 854 C C . ALA A 1 109 ? -28.481 3.939 11.655 1.00 96.00 109 ALA A C 1
ATOM 856 O O . ALA A 1 109 ? -27.767 4.422 10.773 1.00 96.00 109 ALA A O 1
ATOM 857 N N . ARG A 1 110 ? -28.190 2.761 12.227 1.00 95.88 110 ARG A N 1
ATOM 858 C CA . ARG A 1 110 ? -27.033 1.948 11.828 1.00 95.88 110 ARG A CA 1
ATOM 859 C C . ARG A 1 110 ? -27.164 1.426 10.395 1.00 95.88 110 ARG A C 1
ATOM 861 O O . ARG A 1 110 ? -26.185 1.492 9.659 1.00 95.88 110 ARG A O 1
ATOM 868 N N . ILE A 1 111 ? -28.350 0.964 9.996 1.00 95.44 111 ILE A N 1
ATOM 869 C CA . ILE A 1 111 ? -28.651 0.529 8.621 1.00 95.44 111 ILE A CA 1
ATOM 870 C C . ILE A 1 111 ? -28.396 1.672 7.631 1.00 95.44 111 ILE A C 1
ATOM 872 O O . ILE A 1 111 ? -27.617 1.491 6.701 1.00 95.44 111 ILE A O 1
ATOM 876 N N . ALA A 1 112 ? -28.953 2.862 7.875 1.00 97.44 112 ALA A N 1
ATOM 877 C CA . ALA A 1 112 ? -28.753 4.020 7.000 1.00 97.44 112 ALA A CA 1
ATOM 878 C C . ALA A 1 112 ? -27.268 4.426 6.893 1.00 97.44 112 ALA A C 1
ATOM 880 O O . ALA A 1 112 ? -26.764 4.733 5.812 1.00 97.44 112 ALA A O 1
ATOM 881 N N . SER A 1 113 ? -26.531 4.381 8.009 1.00 98.12 113 SER A N 1
ATOM 882 C CA . SER A 1 113 ? -25.085 4.636 8.019 1.00 98.12 113 SER A CA 1
ATOM 883 C C . SER A 1 113 ? -24.308 3.610 7.186 1.00 98.12 113 SER A C 1
ATOM 885 O O . SER A 1 113 ? -23.437 3.998 6.405 1.00 98.12 113 SER A O 1
ATOM 887 N N . LEU A 1 114 ? -24.625 2.318 7.318 1.00 97.81 114 LEU A N 1
ATOM 888 C CA . LEU A 1 114 ? -24.002 1.243 6.541 1.00 97.81 114 LEU A CA 1
ATOM 889 C C . LEU A 1 114 ? -24.313 1.360 5.048 1.00 97.81 114 LEU A C 1
ATOM 891 O O . LEU A 1 114 ? -23.411 1.174 4.239 1.00 97.81 114 LEU A O 1
ATOM 895 N N . GLU A 1 115 ? -25.542 1.717 4.674 1.00 97.69 115 GLU A N 1
ATOM 896 C CA . GLU A 1 115 ? -25.927 1.973 3.280 1.00 97.69 115 GLU A CA 1
ATOM 897 C C . GLU A 1 115 ? -25.114 3.122 2.673 1.00 97.69 115 GLU A C 1
ATOM 899 O O . GLU A 1 115 ? -24.578 2.991 1.571 1.00 97.69 115 GLU A O 1
ATOM 904 N N . ASN A 1 116 ? -24.941 4.217 3.419 1.00 98.06 116 ASN A N 1
ATOM 905 C CA . ASN A 1 116 ? -24.096 5.329 2.995 1.00 98.06 116 ASN A CA 1
ATOM 906 C C . ASN A 1 116 ? -22.622 4.911 2.845 1.00 98.06 116 ASN A C 1
ATOM 908 O O . ASN A 1 116 ? -21.997 5.196 1.825 1.00 98.06 116 ASN A O 1
ATOM 912 N N . MET A 1 117 ? -22.063 4.191 3.824 1.00 98.06 117 MET A N 1
ATOM 913 C CA . MET A 1 117 ? -20.682 3.692 3.746 1.00 98.06 117 MET A CA 1
ATOM 914 C C . MET A 1 117 ? -20.488 2.710 2.583 1.00 98.06 117 MET A C 1
ATOM 916 O O . MET A 1 117 ? -19.460 2.751 1.909 1.00 98.06 117 MET A O 1
ATOM 920 N N . LEU A 1 118 ? -21.478 1.860 2.304 1.00 97.94 118 LEU A N 1
ATOM 921 C CA . LEU A 1 118 ? -21.454 0.914 1.191 1.00 97.94 118 LEU A CA 1
ATOM 922 C C . LEU A 1 118 ? -21.527 1.635 -0.160 1.00 97.94 118 LEU A C 1
ATOM 924 O O . LEU A 1 118 ? -20.830 1.235 -1.093 1.00 97.94 118 LEU A O 1
ATOM 928 N N . SER A 1 119 ? -22.301 2.720 -0.255 1.00 98.06 119 SER A N 1
ATOM 929 C CA . SER A 1 119 ? -22.327 3.608 -1.425 1.00 98.06 119 SER A CA 1
ATOM 930 C C . SER A 1 119 ? -20.955 4.242 -1.681 1.00 98.06 119 SER A C 1
ATOM 932 O O . SER A 1 119 ? -20.388 4.064 -2.758 1.00 98.06 119 SER A O 1
ATOM 934 N N . ILE A 1 120 ? -20.359 4.881 -0.665 1.00 97.62 120 ILE A N 1
ATOM 935 C CA . ILE A 1 120 ? -19.017 5.486 -0.759 1.00 97.62 120 ILE A CA 1
ATOM 936 C C . ILE A 1 120 ? -17.974 4.439 -1.167 1.00 97.62 120 ILE A C 1
ATOM 938 O O . ILE A 1 120 ? -17.186 4.664 -2.086 1.00 97.62 120 ILE A O 1
ATOM 942 N N . SER A 1 121 ? -17.999 3.275 -0.517 1.00 97.88 121 SER A N 1
ATOM 943 C CA . SER A 1 121 ? -17.080 2.176 -0.804 1.00 97.88 121 SER A CA 1
ATOM 944 C C . SER A 1 121 ? -17.229 1.653 -2.237 1.00 97.88 121 SER A C 1
ATOM 946 O O . SER A 1 121 ? -16.235 1.437 -2.928 1.00 97.88 121 SER A O 1
ATOM 948 N N . SER A 1 122 ? -18.466 1.515 -2.720 1.00 97.88 122 SER A N 1
ATOM 949 C CA . SER A 1 122 ? -18.740 1.088 -4.096 1.00 97.88 122 SER A CA 1
ATOM 950 C C . SER A 1 122 ? -18.236 2.112 -5.116 1.00 97.88 122 SER A C 1
ATOM 952 O O . SER A 1 122 ? -17.612 1.726 -6.099 1.00 97.88 122 SER A O 1
ATOM 954 N N . ASN A 1 123 ? -18.430 3.409 -4.860 1.00 98.06 123 ASN A N 1
ATOM 955 C CA . ASN A 1 123 ? -17.925 4.472 -5.733 1.00 98.06 123 ASN A CA 1
ATOM 956 C C . ASN A 1 123 ? -16.392 4.478 -5.795 1.00 98.06 123 ASN A C 1
ATOM 958 O O . ASN A 1 123 ? -15.819 4.629 -6.871 1.00 98.06 123 ASN A O 1
ATOM 962 N N . SER A 1 124 ? -15.728 4.268 -4.655 1.00 98.00 124 SER A N 1
ATOM 963 C CA . SER A 1 124 ? -14.269 4.149 -4.589 1.00 98.00 124 SER A CA 1
ATOM 964 C C . SER A 1 124 ? -13.758 2.967 -5.420 1.00 98.00 124 SER A C 1
ATOM 966 O O . SER A 1 124 ? -12.835 3.140 -6.213 1.00 98.00 124 SER A O 1
ATOM 968 N N . LEU A 1 125 ? -14.400 1.795 -5.323 1.00 98.38 125 LEU A N 1
ATOM 969 C CA . LEU A 1 125 ? -14.049 0.628 -6.141 1.00 98.38 125 LEU A CA 1
ATOM 970 C C . LEU A 1 125 ? -14.224 0.885 -7.636 1.00 98.38 125 LEU A C 1
ATOM 972 O O . LEU A 1 125 ? -13.357 0.503 -8.413 1.00 98.38 125 LEU A O 1
ATOM 976 N N . VAL A 1 126 ? -15.308 1.550 -8.044 1.00 98.38 126 VAL A N 1
ATOM 977 C CA . VAL A 1 126 ? -15.530 1.911 -9.453 1.00 98.38 126 VAL A CA 1
ATOM 978 C C . VAL A 1 126 ? -14.440 2.860 -9.951 1.00 98.38 126 VAL A C 1
ATOM 980 O O . VAL A 1 126 ? -13.888 2.644 -11.027 1.00 98.38 126 VAL A O 1
ATOM 983 N N . ALA A 1 127 ? -14.080 3.876 -9.162 1.00 97.75 127 ALA A N 1
ATOM 984 C CA . ALA A 1 127 ? -13.015 4.809 -9.521 1.00 97.75 127 ALA A CA 1
ATOM 985 C C . ALA A 1 127 ? -11.651 4.108 -9.649 1.00 97.75 127 ALA A C 1
ATOM 987 O O . ALA A 1 127 ? -10.926 4.347 -10.613 1.00 97.75 127 ALA A O 1
ATOM 988 N N . MET A 1 128 ? -11.314 3.211 -8.718 1.00 98.06 128 MET A N 1
ATOM 989 C CA . MET A 1 128 ? -10.077 2.425 -8.782 1.00 98.06 128 MET A CA 1
ATOM 990 C C . MET A 1 128 ? -10.080 1.448 -9.963 1.00 98.06 128 MET A C 1
ATOM 992 O O . MET A 1 128 ? -9.097 1.377 -10.693 1.00 98.06 128 MET A O 1
ATOM 996 N N . ALA A 1 129 ? -11.192 0.755 -10.220 1.00 97.06 129 ALA A N 1
ATOM 997 C CA . ALA A 1 129 ? -11.334 -0.122 -11.382 1.00 97.06 129 ALA A CA 1
ATOM 998 C C . ALA A 1 129 ? -11.184 0.643 -12.708 1.00 97.06 129 ALA A C 1
ATOM 1000 O O . ALA A 1 129 ? -10.589 0.124 -13.652 1.00 97.06 129 ALA A O 1
ATOM 1001 N N . SER A 1 130 ? -11.672 1.888 -12.770 1.00 96.94 130 SER A N 1
ATOM 1002 C CA . SER A 1 130 ? -11.469 2.773 -13.920 1.00 96.94 130 SER A CA 1
ATOM 1003 C C . SER A 1 130 ? -9.991 3.104 -14.124 1.00 96.94 130 SER A C 1
ATOM 1005 O O . SER A 1 130 ? -9.512 3.005 -15.247 1.00 96.94 130 SER A O 1
ATOM 1007 N N . GLN A 1 131 ? -9.258 3.445 -13.056 1.00 95.50 131 GLN A N 1
ATOM 1008 C CA . GLN A 1 131 ? -7.816 3.718 -13.139 1.00 95.50 131 GLN A CA 1
ATOM 1009 C C . GLN A 1 131 ? -7.028 2.488 -13.604 1.00 95.50 131 GLN A C 1
ATOM 1011 O O . GLN A 1 131 ? -6.142 2.609 -14.444 1.00 95.50 131 GLN A O 1
ATOM 1016 N N . LEU A 1 132 ? -7.375 1.300 -13.099 1.00 95.31 132 LEU A N 1
ATOM 1017 C CA . LEU A 1 132 ? -6.752 0.046 -13.529 1.00 95.31 132 LEU A CA 1
ATOM 1018 C C . LEU A 1 132 ? -7.056 -0.271 -14.996 1.00 95.31 132 LEU A C 1
ATOM 1020 O O . LEU A 1 132 ? -6.171 -0.713 -15.717 1.00 95.31 132 LEU A O 1
ATOM 1024 N N . SER A 1 133 ? -8.284 -0.010 -15.450 1.00 93.94 133 SER A N 1
ATOM 1025 C CA . SER A 1 133 ? -8.664 -0.223 -16.853 1.00 93.94 133 SER A CA 1
ATOM 1026 C C . SER A 1 133 ? -7.921 0.730 -17.794 1.00 93.94 133 SER A C 1
ATOM 1028 O O . SER A 1 133 ? -7.437 0.303 -18.839 1.00 93.94 133 SER A O 1
ATOM 1030 N N . GLU A 1 134 ? -7.790 2.005 -17.415 1.00 90.75 134 GLU A N 1
ATOM 1031 C CA . GLU A 1 134 ? -7.031 3.003 -18.178 1.00 90.75 134 GLU A CA 1
ATOM 1032 C C . GLU A 1 134 ? -5.536 2.650 -18.237 1.00 90.75 134 GLU A C 1
ATOM 1034 O O . GLU A 1 134 ? -4.919 2.720 -19.302 1.00 90.75 134 GLU A O 1
ATOM 1039 N N . ALA A 1 135 ? -4.957 2.217 -17.113 1.00 88.81 135 ALA A N 1
ATOM 1040 C CA . ALA A 1 135 ? -3.572 1.757 -17.056 1.00 88.81 135 ALA A CA 1
ATOM 1041 C C . ALA A 1 135 ? -3.340 0.525 -17.949 1.00 88.81 135 ALA A C 1
ATOM 1043 O O . ALA A 1 135 ? -2.364 0.481 -18.698 1.00 88.81 135 ALA A O 1
ATOM 1044 N N . GLU A 1 136 ? -4.268 -0.431 -17.950 1.00 86.25 136 GLU A N 1
ATOM 1045 C CA . GLU A 1 136 ? -4.183 -1.629 -18.785 1.00 86.25 136 GLU A CA 1
ATOM 1046 C C . GLU A 1 136 ? -4.356 -1.310 -20.284 1.00 86.25 136 GLU A C 1
ATOM 1048 O O . GLU A 1 136 ? -3.684 -1.887 -21.139 1.00 86.25 136 GLU A O 1
ATOM 1053 N N . GLU A 1 137 ? -5.248 -0.385 -20.654 1.00 83.81 137 GLU A N 1
ATOM 1054 C CA . GLU A 1 137 ? -5.376 0.084 -22.043 1.00 83.81 137 GLU A CA 1
ATOM 1055 C C . GLU A 1 137 ? -4.093 0.773 -22.517 1.00 83.81 137 GLU A C 1
ATOM 1057 O O . GLU A 1 137 ? -3.614 0.511 -23.627 1.00 83.81 137 GLU A O 1
ATOM 1062 N N . ARG A 1 138 ? -3.487 1.582 -21.641 1.00 82.12 138 ARG A N 1
ATOM 1063 C CA . ARG A 1 138 ? -2.176 2.178 -21.876 1.00 82.12 138 ARG A CA 1
ATOM 1064 C C . ARG A 1 138 ? -1.138 1.081 -22.142 1.00 82.12 138 ARG A C 1
ATOM 1066 O O . ARG A 1 138 ? -0.483 1.118 -23.181 1.00 82.12 138 ARG A O 1
ATOM 1073 N N . GLU A 1 139 ? -1.034 0.068 -21.285 1.00 77.44 139 GLU A N 1
ATOM 1074 C CA . GLU A 1 139 ? -0.091 -1.048 -21.455 1.00 77.44 139 GLU A CA 1
ATOM 1075 C C . GLU A 1 139 ? -0.314 -1.818 -22.774 1.00 77.44 139 GLU A C 1
ATOM 1077 O O . GLU A 1 139 ? 0.640 -2.101 -23.508 1.00 77.44 139 GLU A O 1
ATOM 1082 N N . ARG A 1 140 ? -1.571 -2.100 -23.151 1.00 76.81 140 ARG A N 1
ATOM 1083 C CA . ARG A 1 140 ? -1.902 -2.751 -24.436 1.00 76.81 140 ARG A CA 1
ATOM 1084 C C . ARG A 1 140 ? -1.463 -1.931 -25.651 1.00 76.81 140 ARG A C 1
ATOM 1086 O O . ARG A 1 140 ? -1.047 -2.505 -26.658 1.00 76.81 140 ARG A O 1
ATOM 1093 N N . ALA A 1 141 ? -1.517 -0.603 -25.578 1.00 67.12 141 ALA A N 1
ATOM 1094 C CA . ALA A 1 141 ? -1.009 0.257 -26.645 1.00 67.12 141 ALA A CA 1
ATOM 1095 C C . ALA A 1 141 ? 0.531 0.196 -26.767 1.00 67.12 141 ALA A C 1
ATOM 1097 O O . ALA A 1 141 ? 1.064 0.324 -27.872 1.00 67.12 141 ALA A O 1
ATOM 1098 N N . PHE A 1 142 ? 1.249 -0.046 -25.660 1.00 60.97 142 PHE A N 1
ATOM 1099 C CA . PHE A 1 142 ? 2.719 -0.014 -25.586 1.00 60.97 142 PHE A CA 1
ATOM 1100 C C . PHE A 1 142 ? 3.418 -1.379 -25.723 1.00 60.97 142 PHE A C 1
ATOM 1102 O O . PHE A 1 142 ? 4.563 -1.436 -26.185 1.00 60.97 142 PHE A O 1
ATOM 1109 N N . THR A 1 143 ? 2.743 -2.484 -25.398 1.00 58.56 143 THR A N 1
ATOM 1110 C CA . THR A 1 143 ? 3.259 -3.867 -25.524 1.00 58.56 143 THR A CA 1
ATOM 1111 C C . THR A 1 143 ? 3.535 -4.293 -26.972 1.00 58.56 143 THR A C 1
ATOM 1113 O O . THR A 1 143 ? 4.264 -5.257 -27.223 1.00 58.56 143 THR A O 1
ATOM 1116 N N . ASN A 1 144 ? 3.063 -3.525 -27.956 1.00 56.00 144 ASN A N 1
ATOM 1117 C CA . ASN A 1 144 ? 3.369 -3.712 -29.372 1.00 56.00 144 ASN A CA 1
ATOM 1118 C C . ASN A 1 144 ? 4.807 -3.289 -29.718 1.00 56.00 144 ASN A C 1
ATOM 1120 O O . ASN A 1 144 ? 5.005 -2.232 -30.306 1.00 56.00 144 ASN A O 1
ATOM 1124 N N . ARG A 1 145 ? 5.822 -4.106 -29.383 1.00 59.44 145 ARG A N 1
ATOM 1125 C CA . ARG A 1 145 ? 7.256 -3.987 -29.784 1.00 59.44 145 ARG A CA 1
ATOM 1126 C C . ARG A 1 145 ? 7.971 -2.657 -29.489 1.00 59.44 145 ARG A C 1
ATOM 1128 O O . ARG A 1 145 ? 9.184 -2.600 -29.654 1.00 59.44 145 ARG A O 1
ATOM 1135 N N . GLY A 1 146 ? 7.259 -1.613 -29.076 1.00 65.06 146 GLY A N 1
ATOM 1136 C CA . GLY A 1 146 ? 7.723 -0.237 -29.133 1.00 65.06 146 GLY A CA 1
ATOM 1137 C C . GLY A 1 146 ? 8.324 0.288 -27.841 1.00 65.06 146 GLY A C 1
ATOM 1138 O O . GLY A 1 146 ? 8.991 1.317 -27.854 1.00 65.06 146 GLY A O 1
ATOM 1139 N N . HIS A 1 147 ? 8.125 -0.439 -26.745 1.00 72.38 147 HIS A N 1
ATOM 1140 C CA . HIS A 1 147 ? 8.548 -0.030 -25.413 1.00 72.38 147 HIS A CA 1
ATOM 1141 C C . HIS A 1 147 ? 10.072 0.158 -25.310 1.00 72.38 147 HIS A C 1
ATOM 1143 O O . HIS A 1 147 ? 10.554 1.188 -24.854 1.00 72.38 147 HIS A O 1
ATOM 1149 N N . TRP A 1 148 ? 10.847 -0.779 -25.860 1.00 81.31 148 TRP A N 1
ATOM 1150 C CA . TRP A 1 148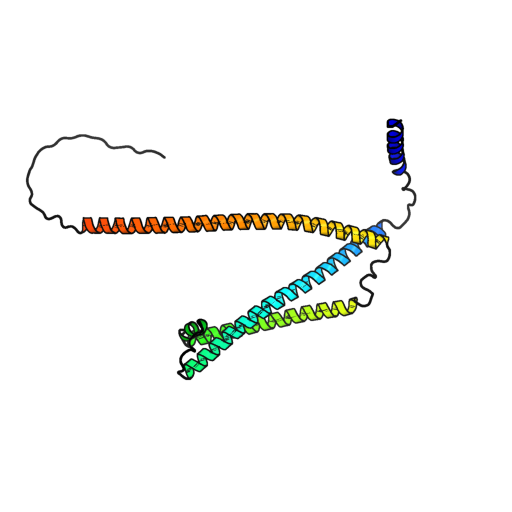 ? 12.312 -0.710 -25.861 1.00 81.31 148 TRP A CA 1
ATOM 1151 C C . TRP A 1 148 ? 12.899 0.073 -27.043 1.00 81.31 148 TRP A C 1
ATOM 1153 O O . TRP A 1 148 ? 14.118 0.123 -27.186 1.00 81.31 148 TRP A O 1
ATOM 1163 N N . ASN A 1 149 ? 12.078 0.731 -27.872 1.00 79.38 149 ASN A N 1
ATOM 1164 C CA . ASN A 1 149 ? 12.571 1.512 -29.018 1.00 79.38 149 ASN A CA 1
ATOM 1165 C C . ASN A 1 149 ? 13.447 2.709 -28.608 1.00 79.38 149 ASN A C 1
ATOM 1167 O O . ASN A 1 149 ? 14.151 3.274 -29.450 1.00 79.38 149 ASN A O 1
ATOM 1171 N N . GLN A 1 150 ? 13.407 3.101 -27.330 1.00 79.44 150 GLN A N 1
ATOM 1172 C CA . GLN A 1 150 ? 14.289 4.118 -26.760 1.00 79.44 150 GLN A CA 1
ATOM 1173 C C . GLN A 1 150 ? 15.752 3.637 -26.680 1.00 79.44 150 GLN A C 1
ATOM 1175 O O . GLN A 1 150 ? 16.667 4.459 -26.714 1.00 79.44 150 GLN A O 1
ATOM 1180 N N . LEU A 1 151 ? 15.981 2.318 -26.625 1.00 86.62 151 LEU A N 1
ATOM 1181 C CA . LEU A 1 151 ? 17.303 1.695 -26.690 1.00 86.62 151 LEU A CA 1
ATOM 1182 C C . LEU A 1 151 ? 17.703 1.477 -28.154 1.00 86.62 151 LEU A C 1
ATOM 1184 O O . LEU A 1 151 ? 17.296 0.514 -28.800 1.00 86.62 151 LEU A O 1
ATOM 1188 N N . ARG A 1 152 ? 18.534 2.372 -28.685 1.00 87.19 152 ARG A N 1
ATOM 1189 C CA . ARG A 1 152 ? 19.029 2.343 -30.070 1.00 87.19 152 ARG A CA 1
ATOM 1190 C C . ARG A 1 152 ? 20.410 1.707 -30.198 1.00 87.19 152 ARG A C 1
ATOM 1192 O O . ARG A 1 152 ? 20.857 1.432 -31.310 1.00 87.19 152 ARG A O 1
ATOM 1199 N N . SER A 1 153 ? 21.109 1.480 -29.085 1.00 89.44 153 SER A N 1
ATOM 1200 C CA . SER A 1 153 ? 22.454 0.905 -29.083 1.00 89.44 153 SER A CA 1
ATOM 1201 C C . SER A 1 153 ? 22.767 0.060 -27.845 1.00 89.44 153 SER A C 1
ATOM 1203 O O . SER A 1 153 ? 22.247 0.279 -26.753 1.00 89.44 153 SER A O 1
ATOM 1205 N N . MET A 1 154 ? 23.733 -0.853 -27.985 1.00 90.81 154 MET A N 1
ATOM 1206 C CA . MET A 1 154 ? 24.287 -1.612 -26.853 1.00 90.81 154 MET A CA 1
ATOM 1207 C C . MET A 1 154 ? 24.958 -0.721 -25.795 1.00 90.81 154 MET A C 1
ATOM 1209 O O . MET A 1 154 ? 25.020 -1.089 -24.623 1.00 90.81 154 MET A O 1
ATOM 1213 N N . GLY A 1 155 ? 25.460 0.454 -26.189 1.00 90.56 155 GLY A N 1
ATOM 1214 C CA . GLY A 1 155 ? 26.028 1.424 -25.253 1.00 90.56 155 GLY A CA 1
ATOM 1215 C C . GLY A 1 155 ? 24.976 2.002 -24.306 1.00 90.56 155 GLY A C 1
ATOM 1216 O O . GLY A 1 155 ? 25.225 2.087 -23.108 1.00 90.56 155 GLY A O 1
ATOM 1217 N N . GLU A 1 156 ? 23.793 2.336 -24.825 1.00 88.69 156 GLU A N 1
ATOM 1218 C CA . GLU A 1 156 ? 22.651 2.801 -24.021 1.00 88.69 156 GLU A CA 1
ATOM 1219 C C . GLU A 1 156 ? 22.129 1.696 -23.104 1.00 88.69 156 GLU A C 1
ATOM 1221 O O . GLU A 1 156 ? 21.890 1.951 -21.927 1.00 88.69 156 GLU A O 1
ATOM 1226 N N . ALA A 1 157 ? 22.049 0.455 -23.600 1.00 91.38 157 ALA A N 1
ATOM 1227 C CA . ALA A 1 157 ? 21.663 -0.691 -22.779 1.00 91.38 157 ALA A CA 1
ATOM 1228 C C . ALA A 1 157 ? 22.622 -0.888 -21.594 1.00 91.38 157 ALA A C 1
ATOM 1230 O O . ALA A 1 157 ? 22.181 -1.080 -20.462 1.00 91.38 157 ALA A O 1
ATOM 1231 N N . LYS A 1 158 ? 23.938 -0.775 -21.825 1.00 93.50 158 LYS A N 1
ATOM 1232 C CA . LYS A 1 158 ? 24.946 -0.854 -20.756 1.00 93.50 158 LYS A CA 1
ATOM 1233 C C . LYS A 1 158 ? 24.763 0.250 -19.711 1.00 93.50 158 LYS A C 1
ATOM 1235 O O . LYS A 1 158 ? 24.855 -0.028 -18.519 1.00 93.50 158 LYS A O 1
ATOM 1240 N N . ILE A 1 159 ? 24.538 1.485 -20.152 1.00 91.31 159 ILE A N 1
ATOM 1241 C CA . ILE A 1 159 ? 24.343 2.636 -19.262 1.00 91.31 159 ILE A CA 1
ATOM 1242 C C . ILE A 1 159 ? 23.086 2.442 -18.405 1.00 91.31 159 ILE A C 1
ATOM 1244 O O . ILE A 1 159 ? 23.152 2.581 -17.186 1.00 91.31 159 ILE A O 1
ATOM 1248 N N . LEU A 1 160 ? 21.971 2.044 -19.023 1.00 91.75 160 LEU A N 1
ATOM 1249 C CA . LEU A 1 160 ? 20.713 1.804 -18.321 1.00 91.75 160 LEU A CA 1
ATOM 1250 C C . LEU A 1 160 ? 20.830 0.667 -17.300 1.00 91.75 160 LEU A C 1
ATOM 1252 O O . LEU A 1 160 ? 20.384 0.809 -16.166 1.00 91.75 160 LEU A O 1
ATOM 1256 N N . LEU A 1 161 ? 21.482 -0.440 -17.670 1.00 94.38 161 LEU A N 1
ATOM 1257 C CA . LEU A 1 161 ? 21.748 -1.554 -16.754 1.00 94.38 161 LEU A CA 1
ATOM 1258 C C . LEU A 1 161 ? 22.601 -1.123 -15.562 1.00 94.38 161 LEU A C 1
ATOM 1260 O O . LEU A 1 161 ? 22.309 -1.509 -14.433 1.00 94.38 161 LEU A O 1
ATOM 1264 N N . GLN A 1 162 ? 23.633 -0.310 -15.798 1.00 95.62 162 GLN A N 1
ATOM 1265 C CA . GLN A 1 162 ? 24.465 0.211 -14.718 1.00 95.62 162 GLN A CA 1
ATOM 1266 C C . GLN A 1 162 ? 23.660 1.110 -13.773 1.00 95.62 162 GLN A C 1
ATOM 1268 O O . GLN A 1 162 ? 23.812 0.999 -12.557 1.00 95.62 162 GLN A O 1
ATOM 1273 N N . TYR A 1 163 ? 22.799 1.971 -14.322 1.00 94.62 163 TYR A N 1
ATOM 1274 C CA . TYR A 1 163 ? 21.899 2.811 -13.535 1.00 94.62 163 TYR A CA 1
ATOM 1275 C C . TYR A 1 163 ? 20.955 1.969 -12.669 1.00 94.62 163 TYR A C 1
ATOM 1277 O O . TYR A 1 163 ? 20.921 2.156 -11.455 1.00 94.62 163 TYR A O 1
ATOM 1285 N N . MET A 1 164 ? 20.260 0.997 -13.270 1.00 94.44 164 MET A N 1
ATOM 1286 C CA . MET A 1 164 ? 19.352 0.098 -12.550 1.00 94.44 164 MET A CA 1
ATOM 1287 C C . MET A 1 164 ? 20.068 -0.668 -11.443 1.00 94.44 164 MET A C 1
ATOM 1289 O O . MET A 1 164 ? 19.557 -0.763 -10.333 1.00 94.44 164 MET A O 1
ATOM 1293 N N . PHE A 1 165 ? 21.263 -1.192 -11.726 1.00 97.25 165 PHE A N 1
ATOM 1294 C CA . PHE A 1 165 ? 22.046 -1.918 -10.734 1.00 97.25 165 PHE A CA 1
ATOM 1295 C C . PHE A 1 165 ? 22.412 -1.032 -9.539 1.00 97.25 165 PHE A C 1
ATOM 1297 O O . PHE A 1 165 ? 22.231 -1.451 -8.398 1.00 97.25 165 PHE A O 1
ATOM 1304 N N . ASN A 1 166 ? 22.889 0.189 -9.794 1.00 96.38 166 ASN A N 1
ATOM 1305 C CA . ASN A 1 166 ? 23.251 1.127 -8.733 1.00 96.38 166 ASN A CA 1
ATOM 1306 C C . ASN A 1 166 ? 22.021 1.530 -7.909 1.00 96.38 166 ASN A C 1
ATOM 1308 O O . ASN A 1 166 ? 22.039 1.406 -6.691 1.00 96.38 166 ASN A O 1
ATOM 1312 N N . SER A 1 167 ? 20.930 1.921 -8.575 1.00 94.94 167 SER A N 1
ATOM 1313 C CA . SER A 1 167 ? 19.673 2.302 -7.922 1.00 94.94 167 SER A CA 1
ATOM 1314 C C . SER A 1 167 ? 19.101 1.168 -7.060 1.00 94.94 167 SER A C 1
ATOM 1316 O O . SER A 1 167 ? 18.713 1.385 -5.910 1.00 94.94 167 SER A O 1
ATOM 1318 N N . LEU A 1 168 ? 19.113 -0.067 -7.572 1.00 96.19 168 LEU A N 1
ATOM 1319 C CA . LEU A 1 168 ? 18.662 -1.243 -6.831 1.00 96.19 168 LEU A CA 1
ATOM 1320 C C . LEU A 1 168 ? 19.568 -1.546 -5.632 1.00 96.19 168 LEU A C 1
ATOM 1322 O O . LEU A 1 168 ? 19.070 -1.883 -4.556 1.00 96.19 168 LEU A O 1
ATOM 1326 N N . ALA A 1 169 ? 20.889 -1.441 -5.801 1.00 97.50 169 ALA A N 1
ATOM 1327 C CA . ALA A 1 169 ? 21.839 -1.644 -4.714 1.00 97.50 169 ALA A CA 1
ATOM 1328 C C . ALA A 1 169 ? 21.623 -0.621 -3.589 1.00 97.50 169 ALA A C 1
ATOM 1330 O O . ALA A 1 169 ? 21.515 -1.024 -2.429 1.00 97.50 169 ALA A O 1
ATOM 1331 N N . ASP A 1 170 ? 21.478 0.659 -3.937 1.00 96.88 170 ASP A N 1
ATOM 1332 C CA . ASP A 1 170 ? 21.229 1.748 -2.990 1.00 96.88 170 ASP A CA 1
ATOM 1333 C C . ASP A 1 170 ? 19.897 1.554 -2.255 1.00 96.88 170 ASP A C 1
ATOM 1335 O O . ASP A 1 170 ? 19.850 1.586 -1.024 1.00 96.88 170 ASP A O 1
ATOM 1339 N N . THR A 1 171 ? 18.822 1.266 -2.995 1.00 96.06 171 THR A N 1
ATOM 1340 C CA . THR A 1 171 ? 17.487 1.023 -2.422 1.00 96.06 171 THR A CA 1
ATOM 1341 C C . THR A 1 171 ? 17.501 -0.169 -1.467 1.00 96.06 171 THR A C 1
ATOM 1343 O O . THR A 1 171 ? 16.887 -0.125 -0.402 1.00 96.06 171 THR A O 1
ATOM 1346 N N . ARG A 1 172 ? 18.241 -1.235 -1.797 1.00 96.81 172 ARG A N 1
ATOM 1347 C CA . ARG A 1 172 ? 18.372 -2.410 -0.927 1.00 96.81 172 ARG A CA 1
ATOM 1348 C C . ARG A 1 172 ? 19.092 -2.085 0.381 1.00 96.81 172 ARG A C 1
ATOM 1350 O O . ARG A 1 172 ? 18.684 -2.591 1.423 1.00 96.81 172 ARG A O 1
ATOM 1357 N N . CYS A 1 173 ? 20.142 -1.266 0.334 1.00 97.06 173 CYS A N 1
ATOM 1358 C CA . CYS A 1 173 ? 20.837 -0.810 1.538 1.00 97.06 173 CYS A CA 1
ATOM 1359 C C . CYS A 1 173 ? 19.910 0.033 2.424 1.00 97.06 173 CYS A C 1
ATOM 1361 O O . CYS A 1 173 ? 19.767 -0.270 3.605 1.00 97.06 173 CYS A O 1
ATOM 1363 N N . GLN A 1 174 ? 19.204 1.006 1.841 1.00 97.44 174 GLN A N 1
ATOM 1364 C CA . GLN A 1 174 ? 18.248 1.844 2.574 1.00 97.44 174 GLN A CA 1
ATOM 1365 C C . GLN A 1 174 ? 17.120 1.018 3.203 1.00 97.44 174 GLN A C 1
ATOM 1367 O O . GLN A 1 174 ? 16.765 1.220 4.360 1.00 97.44 174 GLN A O 1
ATOM 1372 N N . MET A 1 175 ? 16.562 0.054 2.467 1.00 96.69 175 MET A N 1
ATOM 1373 C CA . MET A 1 175 ? 15.531 -0.842 2.992 1.00 96.69 175 MET A CA 1
ATOM 1374 C C . MET A 1 175 ? 16.044 -1.640 4.195 1.00 96.69 175 MET A C 1
ATOM 1376 O O . MET A 1 175 ? 15.334 -1.772 5.187 1.00 96.69 175 MET A O 1
ATOM 1380 N N . TRP A 1 176 ? 17.286 -2.125 4.140 1.00 97.81 176 TRP A N 1
ATOM 1381 C CA . TRP A 1 176 ? 17.891 -2.854 5.252 1.00 97.81 176 TRP A CA 1
ATOM 1382 C C . TRP A 1 176 ? 18.075 -1.983 6.503 1.00 97.81 176 TRP A C 1
ATOM 1384 O O . TRP A 1 176 ? 17.825 -2.450 7.615 1.00 97.81 176 TRP A O 1
ATOM 1394 N N . GLU A 1 177 ? 18.449 -0.713 6.330 1.00 97.44 177 GLU A N 1
ATOM 1395 C CA . GLU A 1 177 ? 18.503 0.270 7.420 1.00 97.44 177 GLU A CA 1
ATOM 1396 C C . GLU A 1 177 ? 17.112 0.482 8.039 1.00 97.44 177 GLU A C 1
ATOM 1398 O O . GLU A 1 177 ? 16.950 0.346 9.252 1.00 97.44 177 GLU A O 1
ATOM 1403 N N . LYS A 1 178 ? 16.079 0.701 7.212 1.00 98.00 178 LYS A N 1
ATOM 1404 C CA . LYS A 1 178 ? 14.695 0.863 7.693 1.00 98.00 178 LYS A CA 1
ATOM 1405 C C . LYS A 1 178 ? 14.156 -0.380 8.391 1.00 98.00 178 LYS A C 1
ATOM 1407 O O . LYS A 1 178 ? 13.475 -0.260 9.406 1.00 98.00 178 LYS A O 1
ATOM 1412 N N . ASP A 1 179 ? 14.475 -1.573 7.902 1.00 98.12 179 ASP A N 1
ATOM 1413 C CA . ASP A 1 179 ? 14.087 -2.825 8.556 1.00 98.12 179 ASP A CA 1
ATOM 1414 C C . ASP A 1 179 ? 14.725 -2.972 9.942 1.00 98.12 179 ASP A C 1
ATOM 1416 O O . ASP A 1 179 ? 14.104 -3.529 10.855 1.00 98.12 179 ASP A O 1
ATOM 1420 N N . MET A 1 180 ? 15.953 -2.474 10.115 1.00 98.06 180 MET A N 1
ATOM 1421 C CA . MET A 1 180 ? 16.614 -2.430 11.415 1.00 98.06 180 MET A CA 1
ATOM 1422 C C . MET A 1 180 ? 15.917 -1.440 12.353 1.00 98.06 180 MET A C 1
ATOM 1424 O O . MET A 1 180 ? 15.548 -1.827 13.461 1.00 98.06 180 MET A O 1
ATOM 1428 N N . GLU A 1 181 ? 15.651 -0.214 11.890 1.00 98.25 181 GLU A N 1
ATOM 1429 C CA . GLU A 1 181 ? 14.925 0.815 12.652 1.00 98.25 181 GLU A CA 1
ATOM 1430 C C . GLU A 1 181 ? 13.535 0.322 13.087 1.00 98.25 181 GLU A C 1
ATOM 1432 O O . GLU A 1 181 ? 13.138 0.465 14.243 1.00 98.25 181 GLU A O 1
ATOM 1437 N N . ILE A 1 182 ? 12.787 -0.320 12.182 1.00 98.19 182 ILE A N 1
ATOM 1438 C CA . ILE A 1 182 ? 11.468 -0.892 12.483 1.00 98.19 182 ILE A CA 1
ATOM 1439 C C . ILE A 1 182 ? 11.579 -1.974 13.555 1.00 98.19 182 ILE A C 1
ATOM 1441 O O . ILE A 1 182 ? 10.712 -2.067 14.428 1.00 98.19 182 ILE A O 1
ATOM 1445 N N . ARG A 1 183 ? 12.609 -2.821 13.485 1.00 98.50 183 ARG A N 1
ATOM 1446 C CA . ARG A 1 183 ? 12.829 -3.873 14.479 1.00 98.50 183 ARG A CA 1
ATOM 1447 C C . ARG A 1 183 ? 13.133 -3.269 15.843 1.00 98.50 183 ARG A C 1
ATOM 1449 O O . ARG A 1 183 ? 12.482 -3.645 16.808 1.00 98.50 183 ARG A O 1
ATOM 1456 N N . GLU A 1 184 ? 14.026 -2.291 15.905 1.00 98.31 184 GLU A N 1
ATOM 1457 C CA . GLU A 1 184 ? 14.361 -1.587 17.142 1.00 98.31 184 GLU A CA 1
ATOM 1458 C C . GLU A 1 184 ? 13.134 -0.898 17.756 1.00 98.31 184 GLU A C 1
ATOM 1460 O O . GLU A 1 184 ? 12.819 -1.121 18.924 1.00 98.31 184 GLU A O 1
ATOM 1465 N N . MET A 1 185 ? 12.363 -0.148 16.964 1.00 98.38 185 MET A N 1
ATOM 1466 C CA . MET A 1 185 ? 11.134 0.493 17.444 1.00 98.38 185 MET A CA 1
ATOM 1467 C C . MET A 1 185 ? 10.101 -0.531 17.930 1.00 98.38 185 MET A C 1
ATOM 1469 O O . MET A 1 185 ? 9.437 -0.325 18.947 1.00 98.38 185 MET A O 1
ATOM 1473 N N . LYS A 1 186 ? 9.962 -1.672 17.242 1.00 98.44 186 LYS A N 1
ATOM 1474 C CA . LYS A 1 186 ? 9.101 -2.769 17.709 1.00 98.44 186 LYS A CA 1
ATOM 1475 C C . LYS A 1 186 ? 9.581 -3.334 19.041 1.00 98.44 186 LYS A C 1
ATOM 1477 O O . LYS A 1 186 ? 8.745 -3.749 19.842 1.00 98.44 186 LYS A O 1
ATOM 1482 N N . ASP A 1 187 ? 10.884 -3.410 19.269 1.00 98.38 187 ASP A N 1
ATOM 1483 C CA . ASP A 1 187 ? 11.466 -3.919 20.511 1.00 98.38 187 ASP A CA 1
ATOM 1484 C C . ASP A 1 187 ? 11.199 -2.942 21.663 1.00 98.38 187 ASP A C 1
ATOM 1486 O O . ASP A 1 187 ? 10.662 -3.357 22.692 1.00 98.38 187 ASP A O 1
ATOM 1490 N N . GLN A 1 188 ? 11.408 -1.643 21.431 1.00 98.50 188 GLN A N 1
ATOM 1491 C CA . GLN A 1 188 ? 11.067 -0.570 22.373 1.00 98.50 188 GLN A CA 1
ATOM 1492 C C . GLN A 1 188 ? 9.574 -0.572 22.738 1.00 98.50 188 GLN A C 1
ATOM 1494 O O . GLN A 1 188 ? 9.215 -0.488 23.912 1.00 98.50 188 GLN A O 1
ATOM 1499 N N . ILE A 1 189 ? 8.675 -0.734 21.759 1.00 98.19 189 ILE A N 1
ATOM 1500 C CA . ILE A 1 189 ? 7.230 -0.841 22.022 1.00 98.19 189 ILE A CA 1
ATOM 1501 C C . ILE A 1 189 ? 6.923 -2.061 22.894 1.00 98.19 189 ILE A C 1
ATOM 1503 O O . ILE A 1 189 ? 6.117 -1.964 23.820 1.00 98.19 189 ILE A O 1
ATOM 1507 N N . ARG A 1 190 ? 7.546 -3.216 22.626 1.00 98.31 190 ARG A N 1
ATOM 1508 C CA . ARG A 1 190 ? 7.322 -4.424 23.438 1.00 98.31 190 ARG A CA 1
ATOM 1509 C C . ARG A 1 190 ? 7.785 -4.228 24.877 1.00 98.31 190 ARG A C 1
ATOM 1511 O O . ARG A 1 190 ? 7.075 -4.648 25.791 1.00 98.31 190 ARG A O 1
ATOM 1518 N N . GLU A 1 191 ? 8.921 -3.570 25.079 1.00 98.25 191 GLU A N 1
ATOM 1519 C CA . GLU A 1 191 ? 9.419 -3.227 26.409 1.00 98.25 191 GLU A CA 1
ATOM 1520 C C . GLU A 1 191 ? 8.469 -2.269 27.139 1.00 98.25 191 GLU A C 1
ATOM 1522 O O . GLU A 1 191 ? 8.035 -2.569 28.253 1.00 98.25 191 GLU A O 1
ATOM 1527 N N . LEU A 1 192 ? 8.053 -1.178 26.489 1.00 98.12 192 LEU A N 1
ATOM 1528 C CA . LEU A 1 192 ? 7.103 -0.215 27.052 1.00 98.12 192 LEU A CA 1
ATOM 1529 C C . LEU A 1 192 ? 5.765 -0.863 27.419 1.00 98.12 192 LEU A C 1
ATOM 1531 O O . LEU A 1 192 ? 5.228 -0.606 28.496 1.00 98.12 192 LEU A O 1
ATOM 1535 N N . VAL A 1 193 ? 5.235 -1.746 26.568 1.00 98.12 193 VAL A N 1
ATOM 1536 C CA . VAL A 1 193 ? 4.025 -2.525 26.875 1.00 98.12 193 VAL A CA 1
ATOM 1537 C C . VAL A 1 193 ? 4.248 -3.421 28.098 1.00 98.12 193 VAL A C 1
ATOM 1539 O O . VAL A 1 193 ? 3.348 -3.556 28.930 1.00 98.12 193 VAL A O 1
ATOM 1542 N N . GLY A 1 194 ? 5.436 -4.013 28.238 1.00 98.06 194 GLY A N 1
ATOM 1543 C CA . GLY A 1 194 ? 5.826 -4.787 29.417 1.00 98.06 194 GLY A CA 1
ATOM 1544 C C . GLY A 1 194 ? 5.829 -3.946 30.695 1.00 98.06 194 GLY A C 1
ATOM 1545 O O . GLY A 1 194 ? 5.179 -4.316 31.676 1.00 98.06 194 GLY A O 1
ATOM 1546 N N . LEU A 1 195 ? 6.493 -2.790 30.669 1.00 97.88 195 LEU A N 1
ATOM 1547 C CA . LEU A 1 195 ? 6.556 -1.854 31.795 1.00 97.88 195 LEU A CA 1
ATOM 1548 C C . LEU A 1 195 ? 5.173 -1.313 32.174 1.00 97.88 195 LEU A C 1
ATOM 1550 O O . LEU A 1 195 ? 4.835 -1.265 33.357 1.00 97.88 195 LEU A O 1
ATOM 1554 N N . LEU A 1 196 ? 4.339 -0.968 31.188 1.00 97.50 196 LEU A N 1
ATOM 1555 C CA . LEU A 1 196 ? 2.977 -0.488 31.417 1.00 97.50 196 LEU A CA 1
ATOM 1556 C C . LEU A 1 196 ? 2.132 -1.536 32.149 1.00 97.50 196 LEU A C 1
ATOM 1558 O O . LEU A 1 196 ? 1.458 -1.210 33.124 1.00 97.50 196 LEU A O 1
ATOM 1562 N N . ARG A 1 197 ? 2.211 -2.807 31.733 1.00 97.44 197 ARG A N 1
ATOM 1563 C CA . ARG A 1 197 ? 1.511 -3.911 32.411 1.00 97.44 197 ARG A CA 1
ATOM 1564 C C . ARG A 1 197 ? 1.988 -4.090 33.850 1.00 97.44 197 ARG A C 1
ATOM 1566 O O . ARG A 1 197 ? 1.164 -4.256 34.744 1.00 97.44 197 ARG A O 1
ATOM 1573 N N . GLN A 1 198 ? 3.299 -4.032 34.089 1.00 97.44 198 GLN A N 1
ATOM 1574 C CA . GLN A 1 198 ? 3.853 -4.121 35.444 1.00 97.44 198 GLN A CA 1
ATOM 1575 C C . GLN A 1 198 ? 3.398 -2.950 36.323 1.00 97.44 198 GLN A C 1
ATOM 1577 O O . GLN A 1 198 ? 3.001 -3.158 37.468 1.00 97.44 198 GLN A O 1
ATOM 1582 N N . SER A 1 199 ? 3.418 -1.730 35.782 1.00 96.94 199 SER A N 1
ATOM 1583 C CA . SER A 1 199 ? 2.925 -0.531 36.463 1.00 96.94 199 SER A CA 1
ATOM 1584 C C . SER A 1 199 ? 1.438 -0.654 36.807 1.00 96.94 199 SER A C 1
ATOM 1586 O O . SER A 1 199 ? 1.033 -0.366 37.932 1.00 96.94 199 SER A O 1
ATOM 1588 N N . GLU A 1 200 ? 0.620 -1.175 35.888 1.00 96.88 200 GLU A N 1
ATOM 1589 C CA . GLU A 1 200 ? -0.806 -1.393 36.134 1.00 96.88 200 GLU A CA 1
ATOM 1590 C C . GLU A 1 200 ? -1.059 -2.421 37.249 1.00 96.88 200 GLU A C 1
ATOM 1592 O O . GLU A 1 200 ? -1.965 -2.232 38.063 1.00 96.88 200 GLU A O 1
ATOM 1597 N N . ILE A 1 201 ? -0.251 -3.485 37.320 1.00 96.69 201 ILE A N 1
ATOM 1598 C CA . ILE A 1 201 ? -0.319 -4.480 38.400 1.00 96.69 201 ILE A CA 1
ATOM 1599 C C . ILE A 1 201 ? 0.025 -3.831 39.744 1.00 96.69 201 ILE A C 1
ATOM 1601 O O . ILE A 1 201 ? -0.774 -3.927 40.673 1.00 96.69 201 ILE A O 1
ATOM 1605 N N . LYS A 1 202 ? 1.151 -3.107 39.825 1.00 96.38 202 LYS A N 1
ATOM 1606 C CA . LYS A 1 202 ? 1.569 -2.393 41.044 1.00 96.38 202 LYS A CA 1
ATOM 1607 C C . LYS A 1 202 ? 0.514 -1.383 41.500 1.00 96.38 202 LYS A C 1
ATOM 1609 O O . LYS A 1 202 ? 0.182 -1.321 42.677 1.00 96.38 202 LYS A O 1
ATOM 1614 N N . ARG A 1 203 ? -0.086 -0.634 40.569 1.00 96.06 203 ARG A N 1
ATOM 1615 C CA . ARG A 1 203 ? -1.181 0.302 40.872 1.00 96.06 203 ARG A CA 1
ATOM 1616 C C . ARG A 1 203 ? -2.390 -0.414 41.479 1.00 96.06 203 ARG A C 1
ATOM 1618 O O . ARG A 1 203 ? -2.953 0.076 42.451 1.00 96.06 203 ARG A O 1
ATOM 1625 N N . LYS A 1 204 ? -2.789 -1.564 40.921 1.00 96.00 204 LYS A N 1
ATOM 1626 C CA . LYS A 1 204 ? -3.905 -2.373 41.447 1.00 96.00 204 LYS A CA 1
ATOM 1627 C C . LYS A 1 204 ? -3.605 -2.953 42.830 1.00 96.00 204 LYS A C 1
ATOM 1629 O O . LYS A 1 204 ? -4.534 -3.137 43.607 1.00 96.00 204 LYS A O 1
ATOM 1634 N N . GLU A 1 205 ? -2.350 -3.272 43.122 1.00 93.81 205 GLU A N 1
ATOM 1635 C CA . GLU A 1 205 ? -1.911 -3.742 44.440 1.00 93.81 205 GLU A CA 1
ATOM 1636 C C . GLU A 1 205 ? -2.000 -2.625 45.484 1.00 93.81 205 GLU A C 1
ATOM 1638 O O . GLU A 1 205 ? -2.707 -2.785 46.477 1.00 93.81 205 GLU A O 1
ATOM 1643 N N . VAL A 1 206 ? -1.435 -1.450 45.190 1.00 93.81 206 VAL A N 1
ATOM 1644 C CA . VAL A 1 206 ? -1.531 -0.267 46.065 1.00 93.81 206 VAL A CA 1
ATOM 1645 C C . VAL A 1 206 ? -2.988 0.151 46.294 1.00 93.81 206 VAL A C 1
ATOM 1647 O O . VAL A 1 206 ? -3.372 0.481 47.411 1.00 93.81 206 VAL A O 1
ATOM 1650 N N . GLU A 1 207 ? -3.843 0.092 45.267 1.00 93.06 207 GLU A N 1
ATOM 1651 C CA . GLU A 1 207 ? -5.275 0.393 45.416 1.00 93.06 207 GLU A CA 1
ATOM 1652 C C . GLU A 1 207 ? -5.981 -0.583 46.378 1.00 93.06 207 GLU A C 1
ATOM 1654 O O . GLU A 1 20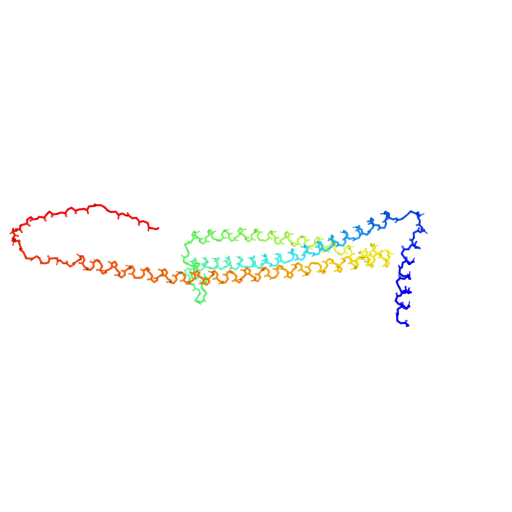7 ? -6.886 -0.187 47.114 1.00 93.06 207 GLU A O 1
ATOM 1659 N N . LYS A 1 208 ? -5.573 -1.859 46.401 1.00 93.94 208 LYS A N 1
ATOM 1660 C CA . LYS A 1 208 ? -6.102 -2.845 47.355 1.00 93.94 208 LYS A CA 1
ATOM 1661 C C . LYS A 1 208 ? -5.597 -2.580 48.769 1.00 93.94 208 LYS A C 1
ATOM 1663 O O . LYS A 1 208 ? -6.407 -2.608 49.690 1.00 93.94 208 LYS A O 1
ATOM 1668 N N . GLU A 1 209 ? -4.306 -2.302 48.937 1.00 91.00 209 GLU A N 1
ATOM 1669 C CA . GLU A 1 209 ? -3.726 -1.959 50.243 1.00 91.00 209 GLU A CA 1
ATOM 1670 C C . GLU A 1 209 ? -4.385 -0.713 50.844 1.00 91.00 209 GLU A C 1
ATOM 1672 O O . GLU A 1 209 ? -4.731 -0.705 52.026 1.00 91.00 209 GLU A O 1
ATOM 1677 N N . LEU A 1 210 ? -4.640 0.313 50.024 1.00 89.81 210 LEU A N 1
ATOM 1678 C CA . LEU A 1 210 ? -5.358 1.514 50.449 1.00 89.81 210 LEU A CA 1
ATOM 1679 C C . LEU A 1 210 ? -6.785 1.201 50.903 1.00 89.81 210 LEU A C 1
ATOM 1681 O O . LEU A 1 210 ? -7.172 1.643 51.980 1.00 89.81 210 LEU A O 1
ATOM 1685 N N . LYS A 1 211 ? -7.543 0.394 50.148 1.00 89.81 211 LYS A N 1
ATOM 1686 C CA . LYS A 1 211 ? -8.907 -0.008 50.546 1.00 89.81 211 LYS A CA 1
ATOM 1687 C C . LYS A 1 211 ? -8.928 -0.767 51.870 1.00 89.81 211 LYS A C 1
ATOM 1689 O O . LYS A 1 211 ? -9.807 -0.521 52.690 1.00 89.81 211 LYS A O 1
ATOM 1694 N N . VAL A 1 212 ? -7.964 -1.663 52.094 1.00 88.56 212 VAL A N 1
ATOM 1695 C CA . VAL A 1 212 ? -7.830 -2.383 53.372 1.00 88.56 212 VAL A CA 1
ATOM 1696 C C . VAL A 1 212 ? -7.530 -1.400 54.504 1.00 88.56 212 VAL A C 1
ATOM 1698 O O . VAL A 1 212 ? -8.226 -1.400 55.515 1.00 88.56 212 VAL A O 1
ATOM 1701 N N . ARG A 1 213 ? -6.570 -0.488 54.308 1.00 85.56 213 ARG A N 1
ATOM 1702 C CA . ARG A 1 213 ? -6.214 0.528 55.308 1.00 85.56 213 ARG A CA 1
ATOM 1703 C C . ARG A 1 213 ? -7.379 1.467 55.634 1.00 85.56 213 ARG A C 1
ATOM 1705 O O . ARG A 1 213 ? -7.592 1.785 56.799 1.00 85.56 213 ARG A O 1
ATOM 1712 N N . GLU A 1 214 ? -8.135 1.916 54.636 1.00 84.56 214 GLU A N 1
ATOM 1713 C CA . GLU A 1 214 ? -9.330 2.744 54.840 1.00 84.56 214 GLU A CA 1
ATOM 1714 C C . GLU A 1 214 ? -10.412 1.994 55.626 1.00 84.56 214 GLU A C 1
ATOM 1716 O O . GLU A 1 214 ? -11.036 2.567 56.521 1.00 84.56 214 GLU A O 1
ATOM 1721 N N . GLN A 1 215 ? -10.600 0.703 55.348 1.00 81.31 215 GLN A N 1
ATOM 1722 C CA . GLN A 1 215 ? -11.549 -0.144 56.065 1.00 81.31 215 GLN A CA 1
ATOM 1723 C C . GLN A 1 215 ? -11.123 -0.389 57.524 1.00 81.31 215 GLN A C 1
ATOM 1725 O O . GLN A 1 215 ? -11.964 -0.332 58.424 1.00 81.31 215 GLN A O 1
ATOM 1730 N N . ASP A 1 216 ? -9.828 -0.571 57.788 1.00 78.19 216 ASP A N 1
ATOM 1731 C CA . ASP A 1 216 ? -9.275 -0.690 59.144 1.00 78.19 216 ASP A CA 1
ATOM 1732 C C . ASP A 1 216 ? -9.417 0.624 59.935 1.00 78.19 216 ASP A C 1
ATOM 1734 O O . ASP A 1 216 ? -9.804 0.625 61.110 1.00 78.19 216 ASP A O 1
ATOM 1738 N N . VAL A 1 217 ? -9.192 1.773 59.287 1.00 79.44 217 VAL A N 1
ATOM 1739 C CA . VAL A 1 217 ? -9.402 3.101 59.892 1.00 79.44 217 VAL A CA 1
ATOM 1740 C C . VAL A 1 217 ? -10.887 3.347 60.186 1.00 79.44 217 VAL A C 1
ATOM 1742 O O . VAL A 1 217 ? -11.232 3.796 61.277 1.00 79.44 217 VAL A O 1
ATOM 1745 N N . ALA A 1 218 ? -11.791 2.982 59.275 1.00 73.94 218 ALA A N 1
ATOM 1746 C CA . ALA A 1 218 ? -13.231 3.067 59.519 1.00 73.94 218 ALA A CA 1
ATOM 1747 C C . ALA A 1 218 ? -13.680 2.153 60.677 1.00 73.94 218 ALA A C 1
ATOM 1749 O O . ALA A 1 218 ? -14.518 2.545 61.488 1.00 73.94 218 ALA A O 1
ATOM 1750 N N . THR A 1 219 ? -13.089 0.961 60.804 1.00 72.38 219 THR A N 1
ATOM 1751 C CA . THR A 1 219 ? -13.416 -0.007 61.866 1.00 72.38 219 THR A CA 1
ATOM 1752 C C . THR A 1 219 ? -12.887 0.432 63.237 1.00 72.38 219 THR A C 1
ATOM 1754 O O . THR A 1 219 ? -13.555 0.234 64.253 1.00 72.38 219 THR A O 1
ATOM 1757 N N . THR A 1 220 ? -11.717 1.076 63.288 1.00 70.94 220 THR A N 1
ATOM 1758 C CA . THR A 1 220 ? -11.172 1.663 64.527 1.00 70.94 220 THR A CA 1
ATOM 1759 C C . THR A 1 220 ? -11.939 2.910 64.971 1.00 70.94 220 THR A C 1
ATOM 1761 O O . THR A 1 220 ? -12.174 3.066 66.168 1.00 70.94 220 THR A O 1
ATOM 1764 N N . LEU A 1 221 ? -12.405 3.743 64.032 1.00 68.88 221 LEU A N 1
ATOM 1765 C CA . LEU A 1 221 ? -13.239 4.917 64.318 1.00 68.88 221 LEU A CA 1
ATOM 1766 C C . LEU A 1 221 ? -14.679 4.549 64.726 1.00 68.88 221 LEU A C 1
ATOM 1768 O O . LEU A 1 221 ? -15.294 5.257 65.519 1.00 68.88 221 LEU A O 1
ATOM 1772 N N . ALA A 1 222 ? -15.216 3.433 64.221 1.00 59.88 222 ALA A N 1
ATOM 1773 C CA . ALA A 1 222 ? -16.553 2.935 64.562 1.00 59.88 222 ALA A CA 1
ATOM 1774 C C . ALA A 1 222 ? -16.625 2.201 65.916 1.00 59.88 222 ALA A C 1
ATOM 1776 O O . ALA A 1 222 ? -17.718 1.851 66.368 1.00 59.88 222 ALA A O 1
ATOM 1777 N N . LYS A 1 223 ? -15.490 1.961 66.588 1.00 50.41 223 LYS A N 1
ATOM 1778 C CA . LYS A 1 223 ? -15.479 1.391 67.938 1.00 50.41 223 LYS A CA 1
ATOM 1779 C C . LYS A 1 223 ? -15.858 2.492 68.939 1.00 50.41 223 LYS A C 1
ATOM 1781 O O . LYS A 1 223 ? -15.100 3.449 69.083 1.00 50.41 223 LYS A O 1
ATOM 1786 N N . PRO A 1 224 ? -16.996 2.394 69.652 1.00 45.78 224 PRO A N 1
ATOM 1787 C CA . PRO A 1 224 ? -17.357 3.413 70.622 1.00 45.78 224 PRO A CA 1
ATOM 1788 C C . PRO A 1 224 ? -16.316 3.426 71.744 1.00 45.78 224 PRO A C 1
ATOM 1790 O O . PRO A 1 224 ? -15.998 2.382 72.322 1.00 45.78 224 PRO A O 1
ATOM 1793 N N . ALA A 1 225 ? -15.807 4.615 72.071 1.00 48.78 225 ALA A N 1
ATOM 1794 C CA . ALA A 1 225 ? -15.168 4.858 73.352 1.00 48.78 225 ALA A CA 1
ATOM 1795 C C . ALA A 1 225 ? -16.229 4.619 74.434 1.00 48.78 225 ALA A C 1
ATOM 1797 O O . ALA A 1 225 ? -17.029 5.495 74.756 1.00 48.78 225 ALA A O 1
ATOM 1798 N N . SER A 1 226 ? -16.280 3.388 74.945 1.00 43.53 226 SER A N 1
ATOM 1799 C CA . SER A 1 226 ? -17.004 3.062 76.166 1.00 43.53 226 SER A CA 1
ATOM 1800 C C . SER A 1 226 ? -16.338 3.850 77.286 1.00 43.53 226 SER A C 1
ATOM 1802 O O . SER A 1 226 ? -15.292 3.458 77.801 1.00 43.53 226 SER A O 1
ATOM 1804 N N . GLY A 1 227 ? -16.912 5.011 77.587 1.00 38.25 227 GLY A N 1
ATOM 1805 C CA . GLY A 1 227 ? -16.444 5.889 78.640 1.00 38.25 227 GLY A CA 1
ATOM 1806 C C . GLY A 1 227 ? -16.488 5.210 80.003 1.00 38.25 227 GLY A C 1
ATOM 1807 O O . GLY A 1 227 ? -17.386 4.423 80.289 1.00 38.25 227 GLY A O 1
ATOM 1808 N N . ASN A 1 228 ? -15.530 5.578 80.850 1.00 30.19 228 ASN A N 1
ATOM 1809 C CA . ASN A 1 228 ? -15.774 5.729 82.275 1.00 30.19 228 ASN A CA 1
ATOM 1810 C C . ASN A 1 228 ? -14.901 6.857 82.854 1.00 30.19 228 ASN A C 1
ATOM 1812 O O . ASN A 1 228 ? -13.702 6.701 83.043 1.00 30.19 228 ASN A O 1
ATOM 1816 N N . SER A 1 229 ? -15.612 7.950 83.152 1.00 35.19 229 SER A N 1
ATOM 1817 C CA . SER A 1 229 ? -15.483 8.922 84.249 1.00 35.19 229 SER A CA 1
ATOM 1818 C C . SER A 1 229 ? -14.295 9.910 84.343 1.00 35.19 229 SER A C 1
ATOM 1820 O O . SER A 1 229 ? -13.139 9.513 84.213 1.00 35.19 229 SER A O 1
ATOM 1822 N N . PRO A 1 230 ? -14.573 11.200 84.659 1.00 51.44 230 PRO A N 1
ATOM 1823 C CA . PRO A 1 230 ? -13.581 12.250 84.865 1.00 51.44 230 PRO A CA 1
ATOM 1824 C C . PRO A 1 230 ? -13.161 12.362 86.339 1.00 51.44 230 PRO A C 1
ATOM 1826 O O . PRO A 1 230 ? -14.004 12.318 87.231 1.00 51.44 230 PRO A O 1
ATOM 1829 N N . ASN A 1 231 ? -11.860 12.542 86.582 1.00 32.19 231 ASN A N 1
ATOM 1830 C CA . ASN A 1 231 ? -11.266 13.367 87.647 1.00 32.19 231 ASN A CA 1
ATOM 1831 C C . ASN A 1 231 ? -9.782 13.007 87.799 1.00 32.19 231 ASN A C 1
ATOM 1833 O O . ASN A 1 231 ? -9.469 11.898 88.214 1.00 32.19 231 ASN A O 1
ATOM 1837 N N . SER A 1 232 ? -8.877 13.954 87.548 1.00 35.25 232 SER A N 1
ATOM 1838 C CA . SER A 1 232 ? -7.977 14.452 88.597 1.00 35.25 232 SER A CA 1
ATOM 1839 C C . SER A 1 232 ? -7.117 15.592 88.056 1.00 35.25 232 SER A C 1
ATOM 1841 O O . SER A 1 232 ? -6.286 15.420 87.168 1.00 35.25 232 SER A O 1
ATOM 1843 N N . LEU A 1 233 ? -7.341 16.769 88.633 1.00 39.34 233 LEU A N 1
ATOM 1844 C CA . LEU A 1 233 ? -6.410 17.886 88.699 1.00 39.34 233 LEU A CA 1
ATOM 1845 C C . LEU A 1 233 ? -5.014 17.384 89.123 1.00 39.34 233 LEU A C 1
ATOM 1847 O O . LEU A 1 233 ? -4.928 16.772 90.189 1.00 39.34 233 LEU A O 1
ATOM 1851 N N . LYS A 1 234 ? -3.941 17.729 88.390 1.00 34.56 234 LYS A N 1
ATOM 1852 C CA . LYS A 1 234 ? -2.756 18.428 88.943 1.00 34.56 234 LYS A CA 1
ATOM 1853 C C . LYS A 1 234 ? -1.544 18.527 87.997 1.00 34.56 234 LYS A C 1
ATOM 1855 O O . LYS A 1 234 ? -1.027 17.529 87.518 1.00 34.56 234 LYS A O 1
ATOM 1860 N N . HIS A 1 235 ? -1.042 19.763 87.978 1.00 32.91 235 HIS A N 1
ATOM 1861 C CA . HIS A 1 235 ? 0.335 20.249 87.836 1.00 32.91 235 HIS A CA 1
ATOM 1862 C C . HIS A 1 235 ? 0.922 20.611 86.458 1.00 32.91 235 HIS A C 1
ATOM 1864 O O . HIS A 1 235 ? 1.211 19.774 85.614 1.00 32.91 235 HIS A O 1
ATOM 1870 N N . CYS A 1 236 ? 1.138 21.930 86.346 1.00 32.72 236 CYS A N 1
ATOM 1871 C CA . CYS A 1 236 ? 1.957 22.698 85.415 1.00 32.72 236 CYS A CA 1
ATOM 1872 C C . CYS A 1 236 ? 3.430 22.267 85.357 1.00 32.72 236 CYS A C 1
ATOM 1874 O O . CYS A 1 236 ? 4.000 21.953 86.402 1.00 32.72 236 CYS A O 1
ATOM 1876 N N . ALA A 1 237 ? 4.033 22.409 84.172 1.00 32.56 237 ALA A N 1
ATOM 1877 C CA . ALA A 1 237 ? 5.221 23.229 83.846 1.00 32.56 237 ALA A CA 1
ATOM 1878 C C . ALA A 1 237 ? 5.584 22.922 82.371 1.00 32.56 237 ALA A C 1
ATOM 1880 O O . ALA A 1 237 ? 5.670 21.756 82.005 1.00 32.56 237 ALA A O 1
ATOM 1881 N N . GLU A 1 238 ? 5.447 23.865 81.434 1.00 37.84 238 GLU A N 1
ATOM 1882 C CA . GLU A 1 238 ? 6.520 24.773 80.966 1.00 37.84 238 GLU A CA 1
ATOM 1883 C C . GLU A 1 238 ? 7.719 24.041 80.337 1.00 37.84 238 GLU A C 1
ATOM 1885 O O . GLU A 1 238 ? 8.499 23.416 81.042 1.00 37.84 238 GLU A O 1
ATOM 1890 N N . ASP A 1 239 ? 7.803 24.072 78.997 1.00 35.22 239 ASP A N 1
ATOM 1891 C CA . ASP A 1 239 ? 8.931 24.629 78.216 1.00 35.22 239 ASP A CA 1
ATOM 1892 C C . ASP A 1 239 ? 8.783 24.239 76.724 1.00 35.22 239 ASP A C 1
ATOM 1894 O O . ASP A 1 239 ? 8.614 23.075 76.378 1.00 35.22 239 ASP A O 1
ATOM 1898 N N . ILE A 1 240 ? 8.520 25.206 75.833 1.00 44.69 240 ILE A N 1
ATOM 1899 C CA . ILE A 1 240 ? 9.507 25.884 74.964 1.00 44.69 240 ILE A CA 1
ATOM 1900 C C . ILE A 1 240 ? 10.104 24.946 73.891 1.00 44.69 240 ILE A C 1
ATOM 1902 O O . ILE A 1 240 ? 10.971 24.142 74.201 1.00 44.69 240 ILE A O 1
ATOM 1906 N N . GLN A 1 241 ? 9.649 25.107 72.633 1.00 35.09 241 GLN A N 1
ATOM 1907 C CA . GLN A 1 241 ? 10.433 25.304 71.384 1.00 35.09 241 GLN A CA 1
ATOM 1908 C C . GLN A 1 241 ? 9.771 24.719 70.117 1.00 35.09 241 GLN A C 1
ATOM 1910 O O . GLN A 1 241 ? 9.812 23.527 69.832 1.00 35.09 241 GLN A O 1
ATOM 1915 N N . GLU A 1 242 ? 9.217 25.628 69.316 1.00 35.72 242 GLU A N 1
ATOM 1916 C CA . GLU A 1 242 ? 9.276 25.640 67.844 1.00 35.72 242 GLU A CA 1
ATOM 1917 C C . GLU A 1 242 ? 10.701 26.099 67.403 1.00 35.72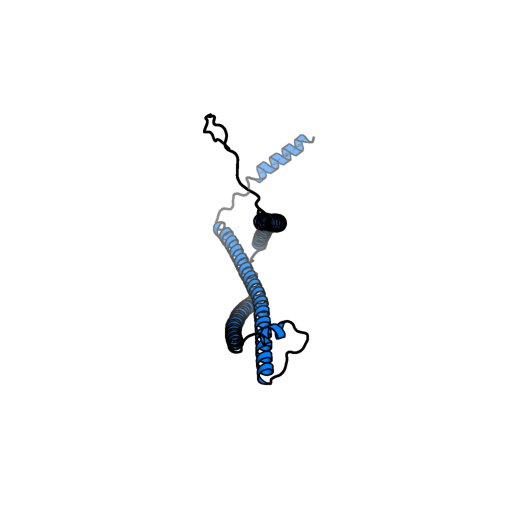 242 GLU A C 1
ATOM 1919 O O . GLU A 1 242 ? 11.396 26.662 68.259 1.00 35.72 242 GLU A O 1
ATOM 1924 N N . PRO A 1 243 ? 11.173 26.014 66.130 1.00 61.03 243 PRO A N 1
ATOM 1925 C CA . PRO A 1 243 ? 10.770 25.262 64.918 1.00 61.03 243 PRO A CA 1
ATOM 1926 C C . PRO A 1 243 ? 11.929 24.385 64.365 1.00 61.03 243 PRO A C 1
ATOM 1928 O O . PRO A 1 243 ? 13.020 24.393 64.925 1.00 61.03 243 PRO A O 1
ATOM 1931 N N . LEU A 1 244 ? 11.733 23.701 63.219 1.00 40.72 244 LEU A N 1
ATOM 1932 C CA . LEU A 1 244 ? 12.564 23.834 61.990 1.00 40.72 244 LEU A CA 1
ATOM 1933 C C . LEU A 1 244 ? 12.371 22.649 61.014 1.00 40.72 244 LEU A C 1
ATOM 1935 O O . LEU A 1 244 ? 12.711 21.509 61.315 1.00 40.72 244 LEU A O 1
ATOM 1939 N N . SER A 1 245 ? 11.899 22.952 59.800 1.00 45.22 245 SER A N 1
ATOM 1940 C CA . SER A 1 245 ? 12.306 22.259 58.556 1.00 45.22 245 SER A CA 1
ATOM 1941 C C . SER A 1 245 ? 13.822 22.498 58.323 1.00 45.22 245 SER A C 1
ATOM 1943 O O . SER A 1 245 ? 14.304 23.501 58.860 1.00 45.22 245 SER A O 1
ATOM 1945 N N . PRO A 1 246 ? 14.592 21.714 57.518 1.00 52.66 246 PRO A N 1
ATOM 1946 C CA . PRO A 1 246 ? 14.369 21.627 56.061 1.00 52.66 246 PRO A CA 1
ATOM 1947 C C . PRO A 1 246 ? 14.908 20.373 55.304 1.00 52.66 246 PRO A C 1
ATOM 1949 O O . PRO A 1 246 ? 15.501 19.466 55.875 1.00 52.66 246 PRO A O 1
ATOM 1952 N N . GLU A 1 247 ? 14.683 20.427 53.980 1.00 38.69 247 GLU A N 1
ATOM 1953 C CA . GLU A 1 247 ? 15.458 19.880 52.841 1.00 38.69 247 GLU A CA 1
ATOM 1954 C C . GLU A 1 247 ? 15.501 18.369 52.538 1.00 38.69 247 GLU A C 1
ATOM 1956 O O . GLU A 1 247 ? 16.253 17.596 53.128 1.00 38.69 247 GLU A O 1
ATOM 1961 N N . SER A 1 248 ? 14.829 17.983 51.443 1.00 47.47 248 SER A N 1
ATOM 1962 C CA . SER A 1 248 ? 15.468 17.650 50.146 1.00 47.47 248 SER A CA 1
ATOM 1963 C C . SER A 1 248 ? 14.440 17.650 49.012 1.00 47.47 248 SER A C 1
ATOM 1965 O O . SER A 1 248 ? 13.273 17.290 49.284 1.00 47.47 248 SER A O 1
#

Radius of gyration: 40.79 Å; chains: 1; bounding box: 105×46×122 Å

Foldseek 3Di:
DVVVVVVVVVVVVVVVVPPPPPDDDDPPVVVVVLLVVVVVLVVVVVVLVVVLVVLVVVLVVLVVVLVVLVVLLVLLVVLVVCVVVVHDDDPDDPSSVVSVPDDPVRSVVSNVVSVVVNVVSVVSSVVSVVSNVVSVVVVVVCVPPCSCVSCPDPVSVVSVVVVVVVVVVVVVVVVVVVVVVVVVVVVVVVVVVVVVVVVVVVVVVVVVVVVVVVVVVVVVVPDDPPDDDDDDDDDDDDDDDDDDDDDD

Organism: NCBI:txid97028

Secondary structure (DSSP, 8-state):
-HHHHHHHHHHHHHHTTSSS----SS-HHHHHHHHHHHHHHHHHHHHHHHHHHHHHHHHHHHHHHHHHHHHHHHHHHHHHHHHHTTPPPPTT-HHHHHHHHS-HHHHHHHHHHHHHHHHHHHHHHHHHHHHHHHHHHHHHHHTTTTGGGG--SHHHHHHHHHHHHHHHHHHHHHHHHHHHHHHHHHHHHHHHHHHHHHHHHHHHHHHHHHHHHHHHHHHHHTS-------------------------

InterPro domains:
  IPR027640 Kinesin-like protein [PTHR47969] (1-245)

pLDDT: mean 80.17, std 20.71, range [30.19, 98.5]

Sequence (248 aa):
MATKKLKELLEARKSSNRDTSVTMNGSGANKQSNEKSLQRWLDHELEVMVKEHEVRFEYEKQSQVRAALAEELAMLRQVNELAANGLSPPKGKNGFARAFSMSLNARMARIASLENMLSISSNSLVAMASQLSEAEERERAFTNRGHWNQLRSMGEAKILLQYMFNSLADTRCQMWEKDMEIREMKDQIRELVGLLRQSEIKRKEVEKELKVREQDVATTLAKPASGNSPNSLKHCAEDIQEPLSPES